Protein AF-0000000079064348 (afdb_homodimer)

Solvent-accessible surface area (backbone atoms only — not comparable to full-atom values): 13871 Å² total; per-residue (Å²): 132,87,75,78,76,76,74,70,75,74,68,70,67,70,56,69,73,64,72,56,72,73,54,87,45,52,26,31,34,35,74,37,93,55,96,39,74,49,45,32,34,28,15,53,66,57,29,55,75,68,71,52,53,76,42,36,56,30,36,35,38,42,41,92,85,20,54,47,37,33,29,35,34,70,31,83,85,44,54,82,65,35,34,22,34,29,69,64,46,28,57,39,16,62,50,53,79,67,36,71,32,40,56,41,77,53,62,74,61,62,59,49,85,58,74,72,75,71,77,75,136,136,85,79,76,76,76,75,71,75,71,71,69,67,71,58,66,75,65,70,54,74,73,54,88,45,52,27,30,35,35,75,36,92,54,95,40,71,48,44,32,34,28,16,54,67,56,29,56,75,68,72,50,50,76,43,37,54,31,37,36,40,42,42,92,87,21,54,46,37,32,30,36,34,71,31,84,86,43,52,83,64,35,33,22,32,29,69,63,46,28,58,42,16,63,50,52,79,66,36,72,33,38,56,39,78,53,64,71,62,62,61,47,84,58,74,73,76,72,75,75,131

pLDDT: mean 79.1, std 25.85, range [23.11, 98.81]

Organism: Rubus argutus (NCBI:txid59490)

Sequence (242 aa):
MSNQDDEGTKKDFSTAILRRKKAPNRLIVDEAAVNDNSIIQLHPETMEKLQLFRGDTVLIKGKKRRDTICIALADDTCEEPKIRMNKVVRNNLRVRLGDVVSIHQCTDVKYGKRVPHSSSRMSNQDDEGTKKDFSTAILRRKKAPNRLIVDEAAVNDNSIIQLHPETMEKLQLFRGDTVLIKGKKRRDTICIALADDTCEEPKIRMNKVVRNNLRVRLGDVVSIHQCTDVKYGKRVPHSSSR

Structure (mmCIF, N/CA/C/O backbone):
data_AF-0000000079064348-model_v1
#
loop_
_entity.id
_entity.type
_entity.pdbx_description
1 polymer 'CDC48 N-terminal subdomain domain-containing protein'
#
loop_
_atom_site.group_PDB
_atom_site.id
_atom_site.type_symbol
_atom_site.label_atom_id
_atom_site.label_alt_id
_atom_site.label_comp_id
_atom_site.label_asym_id
_atom_site.label_entity_id
_atom_site.label_seq_id
_atom_site.pdbx_PDB_ins_code
_atom_site.Cartn_x
_atom_site.Cartn_y
_atom_site.Cartn_z
_atom_site.occupancy
_atom_site.B_iso_or_equiv
_atom_site.auth_seq_id
_atom_site.auth_comp_id
_atom_site.auth_asym_id
_atom_site.auth_atom_id
_atom_site.pdbx_PDB_model_num
ATOM 1 N N . MET A 1 1 ? -42.469 -60.25 -6.094 1 30.27 1 MET A N 1
ATOM 2 C CA . MET A 1 1 ? -41.438 -59.906 -5.121 1 30.27 1 MET A CA 1
ATOM 3 C C . MET A 1 1 ? -40.375 -59.031 -5.75 1 30.27 1 MET A C 1
ATOM 5 O O . MET A 1 1 ? -39.281 -58.906 -5.227 1 30.27 1 MET A O 1
ATOM 9 N N . SER A 1 2 ? -40.5 -58.656 -7.031 1 39.38 2 SER A N 1
ATOM 10 C CA . SER A 1 2 ? -39.406 -58.031 -7.754 1 39.38 2 SER A CA 1
ATOM 11 C C . SER A 1 2 ? -39.219 -56.594 -7.324 1 39.38 2 SER A C 1
ATOM 13 O O . SER A 1 2 ? -40.062 -55.719 -7.625 1 39.38 2 SER A O 1
ATOM 15 N N . ASN A 1 3 ? -38.688 -56.344 -6.023 1 39.41 3 ASN A N 1
ATOM 16 C CA . ASN A 1 3 ? -38.344 -55.062 -5.43 1 39.41 3 ASN A CA 1
ATOM 17 C C . ASN A 1 3 ? -37.312 -54.312 -6.293 1 39.41 3 ASN A C 1
ATOM 19 O O . ASN A 1 3 ? -36.188 -54.781 -6.484 1 39.41 3 ASN A O 1
ATOM 23 N N . GLN A 1 4 ? -37.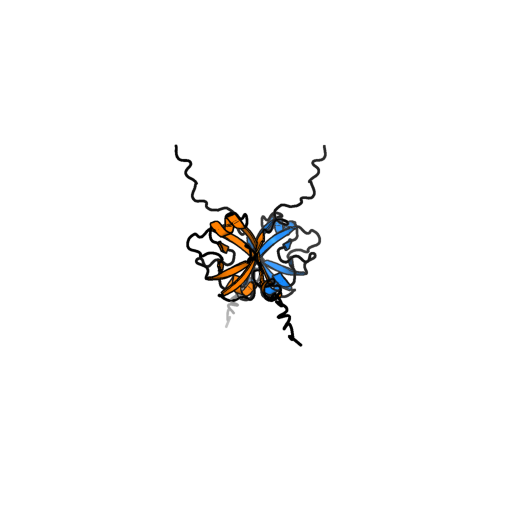781 -53.594 -7.359 1 36.5 4 GLN A N 1
ATOM 24 C CA . GLN A 1 4 ? -37.031 -52.625 -8.18 1 36.5 4 GLN A CA 1
ATOM 25 C C . GLN A 1 4 ? -36.312 -51.625 -7.312 1 36.5 4 GLN A C 1
ATOM 27 O O . GLN A 1 4 ? -36.938 -50.844 -6.582 1 36.5 4 GLN A O 1
ATOM 32 N N . ASP A 1 5 ? -35.188 -52.062 -6.684 1 40.12 5 ASP A N 1
ATOM 33 C CA . ASP A 1 5 ? -34.188 -51.219 -6.012 1 40.12 5 ASP A CA 1
ATOM 34 C C . ASP A 1 5 ? -33.844 -50 -6.859 1 40.12 5 ASP A C 1
ATOM 36 O O . ASP A 1 5 ? -33.344 -50.125 -7.969 1 40.12 5 ASP A O 1
ATOM 40 N N . ASP A 1 6 ? -34.781 -48.969 -6.887 1 40.03 6 ASP A N 1
ATOM 41 C CA . ASP A 1 6 ? -34.531 -47.625 -7.363 1 40.03 6 ASP A CA 1
ATOM 42 C C . ASP A 1 6 ? -33.188 -47.094 -6.797 1 40.03 6 ASP A C 1
ATOM 44 O O . ASP A 1 6 ? -33.094 -46.812 -5.602 1 40.03 6 ASP A O 1
ATOM 48 N N . GLU A 1 7 ? -32.062 -47.781 -7.125 1 40 7 GLU A N 1
ATOM 49 C CA . GLU A 1 7 ? -30.734 -47.219 -6.871 1 40 7 GLU A CA 1
ATOM 50 C C . GLU A 1 7 ? -30.688 -45.75 -7.328 1 40 7 GLU A C 1
ATOM 52 O O . GLU A 1 7 ? -30.688 -45.469 -8.531 1 40 7 GLU A O 1
ATOM 57 N N . GLY A 1 8 ? -31.594 -44.875 -6.758 1 37.72 8 GLY A N 1
ATOM 58 C CA . GLY A 1 8 ? -31.422 -43.438 -6.914 1 37.72 8 GLY A CA 1
ATOM 59 C C . GLY A 1 8 ? -29.969 -43.031 -6.863 1 37.72 8 GLY A C 1
ATOM 60 O O . GLY A 1 8 ? -29.266 -43.312 -5.898 1 37.72 8 GLY A O 1
ATOM 61 N N . THR A 1 9 ? -29.219 -43.094 -8.023 1 38.06 9 THR A N 1
ATOM 62 C CA . THR A 1 9 ? -27.938 -42.438 -8.258 1 38.06 9 THR A CA 1
ATOM 63 C C . THR A 1 9 ? -27.906 -41.062 -7.594 1 38.06 9 THR A C 1
ATOM 65 O O . THR A 1 9 ? -28.578 -40.156 -8.031 1 38.06 9 THR A O 1
ATOM 68 N N . LYS A 1 10 ? -28.062 -41 -6.242 1 38.19 10 LYS A N 1
ATOM 69 C CA . LYS A 1 10 ? -27.578 -39.812 -5.574 1 38.19 10 LYS A CA 1
ATOM 70 C C . LYS A 1 10 ? -26.281 -39.312 -6.227 1 38.19 10 LYS A C 1
ATOM 72 O O . LYS A 1 10 ? -25.234 -39.938 -6.109 1 38.19 10 LYS A O 1
ATOM 77 N N . LYS A 1 11 ? -26.453 -38.844 -7.531 1 40.28 11 LYS A N 1
ATOM 78 C CA . LYS A 1 11 ? -25.406 -38 -8.102 1 40.28 11 LYS A CA 1
ATOM 79 C C . LYS A 1 11 ? -24.781 -37.125 -7.039 1 40.28 11 LYS A C 1
ATOM 81 O O . LYS A 1 11 ? -25.5 -36.5 -6.25 1 40.28 11 LYS A O 1
ATOM 86 N N . ASP A 1 12 ? -23.625 -37.562 -6.488 1 39.38 12 ASP A N 1
ATOM 87 C CA . ASP A 1 12 ? -22.688 -36.812 -5.656 1 39.38 12 ASP A CA 1
ATOM 88 C C . ASP A 1 12 ? -22.625 -35.344 -6.047 1 39.38 12 ASP A C 1
ATOM 90 O O . ASP A 1 12 ? -21.984 -34.969 -7.039 1 39.38 12 ASP A O 1
ATOM 94 N N . PHE A 1 13 ? -23.703 -34.594 -5.988 1 43.47 13 PHE A N 1
ATOM 95 C CA . PHE A 1 13 ? -23.688 -33.125 -6.027 1 43.47 13 PHE A CA 1
ATOM 96 C C . PHE A 1 13 ? -22.5 -32.594 -5.25 1 43.47 13 PHE A C 1
ATOM 98 O O . PHE A 1 13 ? -22.312 -31.375 -5.172 1 43.47 13 PHE A O 1
ATOM 105 N N . SER A 1 14 ? -21.938 -33.469 -4.371 1 42.25 14 SER A N 1
ATOM 106 C CA . SER A 1 14 ? -20.922 -32.875 -3.508 1 42.25 14 SER A CA 1
ATOM 107 C C . SER A 1 14 ? -19.734 -32.344 -4.324 1 42.25 14 SER A C 1
ATOM 109 O O . SER A 1 14 ? -18.938 -31.562 -3.822 1 42.25 14 SER A O 1
ATOM 111 N N . THR A 1 15 ? -19.469 -33 -5.547 1 42.78 15 THR A N 1
ATOM 112 C CA . THR A 1 15 ? -18.203 -32.688 -6.188 1 42.78 15 THR A CA 1
ATOM 113 C C . THR A 1 15 ? -18.234 -31.281 -6.781 1 42.78 15 THR A C 1
ATOM 115 O O . THR A 1 15 ? -17.234 -30.812 -7.332 1 42.78 15 THR A O 1
ATOM 118 N N . ALA A 1 16 ? -19.406 -30.719 -7.086 1 46.84 16 ALA A N 1
ATOM 119 C CA . ALA A 1 16 ? -19.516 -29.438 -7.789 1 46.84 16 ALA A CA 1
ATOM 120 C C . ALA A 1 16 ? -18.812 -28.328 -7.027 1 46.84 16 ALA A C 1
ATOM 122 O O . ALA A 1 16 ? -18.375 -27.344 -7.621 1 46.84 16 ALA A O 1
ATOM 123 N N . ILE A 1 17 ? -18.969 -28.344 -5.742 1 43.56 17 ILE A N 1
ATOM 124 C CA . ILE A 1 17 ? -18.328 -27.281 -4.969 1 43.56 17 ILE A CA 1
ATOM 125 C C . ILE A 1 17 ? -16.828 -27.297 -5.211 1 43.56 17 ILE A C 1
ATOM 127 O O . ILE A 1 17 ? -16.125 -26.328 -4.906 1 43.56 17 ILE A O 1
ATOM 131 N N . LEU A 1 18 ? -16.172 -28.547 -5.316 1 40.78 18 LEU A N 1
ATOM 132 C CA . LEU A 1 18 ? -14.742 -28.828 -5.348 1 40.78 18 LEU A CA 1
ATOM 133 C C . LEU A 1 18 ? -14.062 -28.109 -6.5 1 40.78 18 LEU A C 1
ATOM 135 O O . LEU A 1 18 ? -12.938 -27.625 -6.359 1 40.78 18 LEU A O 1
ATOM 139 N N . ARG A 1 19 ? -14.352 -28.406 -7.785 1 44.66 19 ARG A N 1
ATOM 140 C CA . ARG A 1 19 ? -13.391 -28 -8.805 1 44.66 19 ARG A CA 1
ATOM 141 C C . ARG A 1 19 ? -13.352 -26.484 -8.938 1 44.66 19 ARG A C 1
ATOM 143 O O . ARG A 1 19 ? -13.938 -25.922 -9.867 1 44.66 19 ARG A O 1
ATOM 150 N N . ARG A 1 20 ? -13.828 -25.812 -8.039 1 46.31 20 ARG A N 1
ATOM 151 C CA . ARG A 1 20 ? -13.836 -24.375 -8.258 1 46.31 20 ARG A CA 1
ATOM 152 C C . ARG A 1 20 ? -12.508 -23.891 -8.836 1 46.31 20 ARG A C 1
ATOM 154 O O . ARG A 1 20 ? -11.445 -24.156 -8.258 1 46.31 20 ARG A O 1
ATOM 161 N N . LYS A 1 21 ? -12.43 -23.812 -10.078 1 51.84 21 LYS A N 1
ATOM 162 C CA . LYS A 1 21 ? -11.312 -23.234 -10.812 1 51.84 21 LYS A CA 1
ATOM 163 C C . LYS A 1 21 ? -10.633 -22.141 -10 1 51.84 21 LYS A C 1
ATOM 165 O O . LYS A 1 21 ? -11.297 -21.234 -9.477 1 51.84 21 LYS A O 1
ATOM 170 N N . LYS A 1 22 ? -9.555 -22.516 -9.352 1 64.5 22 LYS A N 1
ATOM 171 C CA . LYS A 1 22 ? -8.75 -21.578 -8.578 1 64.5 22 LYS A CA 1
ATOM 172 C C . LYS A 1 22 ? -8.695 -20.203 -9.258 1 64.5 22 LYS A C 1
ATOM 174 O O . LYS A 1 22 ? -8.312 -20.109 -10.422 1 64.5 22 LYS A O 1
ATOM 179 N N . ALA A 1 23 ? -9.508 -19.312 -8.773 1 84.12 23 ALA A N 1
ATOM 180 C CA . ALA A 1 23 ? -9.445 -17.953 -9.297 1 84.12 23 ALA A CA 1
ATOM 181 C C . ALA A 1 23 ? -8.008 -17.516 -9.547 1 84.12 23 ALA A C 1
ATOM 183 O O . ALA A 1 23 ? -7.133 -17.734 -8.711 1 84.12 23 ALA A O 1
ATOM 184 N N . PRO A 1 24 ? -7.75 -17.219 -10.82 1 91 24 PRO A N 1
ATOM 185 C CA . PRO A 1 24 ? -6.375 -16.875 -11.18 1 91 24 PRO A CA 1
ATOM 186 C C . PRO A 1 24 ? -5.754 -15.852 -10.227 1 91 24 PRO A C 1
ATOM 188 O O . PRO A 1 24 ? -4.527 -15.734 -10.156 1 91 24 PRO A O 1
ATOM 191 N N . ASN A 1 25 ? -6.574 -15.156 -9.516 1 96.5 25 ASN A N 1
ATOM 192 C CA . ASN A 1 25 ? -6.035 -14.094 -8.672 1 96.5 25 ASN A CA 1
ATOM 193 C C . ASN A 1 25 ? -5.766 -14.586 -7.254 1 96.5 25 ASN A C 1
ATOM 195 O O . ASN A 1 25 ? -5.449 -13.789 -6.367 1 96.5 25 ASN A O 1
ATOM 199 N N . ARG A 1 26 ? -5.965 -15.859 -7.02 1 98.12 26 ARG A N 1
ATOM 200 C CA . ARG A 1 26 ? -5.602 -16.453 -5.738 1 98.12 26 ARG A CA 1
ATOM 201 C C . ARG A 1 26 ? -4.211 -17.078 -5.793 1 98.12 26 ARG A C 1
ATOM 203 O O . ARG A 1 26 ? -3.98 -18.016 -6.547 1 98.12 26 ARG A O 1
ATOM 210 N N . LEU A 1 27 ? -3.311 -16.609 -5.004 1 98.44 27 LEU A N 1
ATOM 211 C CA . LEU A 1 27 ? -1.904 -16.984 -5.094 1 98.44 27 LEU A CA 1
ATOM 212 C C . LEU A 1 27 ? -1.372 -17.422 -3.73 1 98.44 27 LEU A C 1
ATOM 214 O O . LEU A 1 27 ? -1.81 -16.906 -2.699 1 98.44 27 LEU A O 1
ATOM 218 N N . ILE A 1 28 ? -0.397 -18.188 -3.734 1 98.69 28 ILE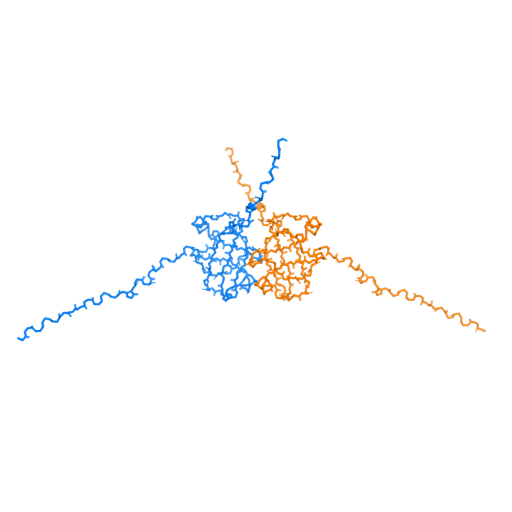 A N 1
ATOM 219 C CA . ILE A 1 28 ? 0.193 -18.719 -2.512 1 98.69 28 ILE A CA 1
ATOM 220 C C . ILE A 1 28 ? 1.377 -17.844 -2.09 1 98.69 28 ILE A C 1
ATOM 222 O O . ILE A 1 28 ? 2.283 -17.594 -2.885 1 98.69 28 ILE A O 1
ATOM 226 N N . VAL A 1 29 ? 1.432 -17.547 -0.88 1 98.81 29 VAL A N 1
ATOM 227 C CA . VAL A 1 29 ? 2.443 -16.625 -0.355 1 98.81 29 VAL A CA 1
ATOM 228 C C . VAL A 1 29 ? 3.787 -17.344 -0.259 1 98.81 29 VAL A C 1
ATOM 230 O O . VAL A 1 29 ? 3.871 -18.453 0.288 1 98.81 29 VAL A O 1
ATOM 233 N N . ASP A 1 30 ? 4.719 -16.672 -0.828 1 98.69 30 ASP A N 1
ATOM 234 C CA . ASP A 1 30 ? 6.098 -17.141 -0.756 1 98.69 30 ASP A CA 1
ATOM 235 C C . ASP A 1 30 ? 7.035 -16.016 -0.309 1 98.69 30 ASP A C 1
ATOM 237 O O . ASP A 1 30 ? 6.648 -14.844 -0.292 1 98.69 30 ASP A O 1
ATOM 241 N N . GLU A 1 31 ? 8.227 -16.359 -0.074 1 98.06 31 GLU A N 1
ATOM 242 C CA . GLU A 1 31 ? 9.188 -15.398 0.461 1 98.06 31 GLU A CA 1
ATOM 243 C C . GLU A 1 31 ? 9.719 -14.477 -0.635 1 98.06 31 GLU A C 1
ATOM 245 O O . GLU A 1 31 ? 10.016 -14.93 -1.742 1 98.06 31 GLU A O 1
ATOM 250 N N . ALA A 1 32 ? 9.836 -13.258 -0.324 1 96.69 32 ALA A N 1
ATOM 251 C CA . ALA A 1 32 ? 10.32 -12.25 -1.271 1 96.69 32 ALA A CA 1
ATOM 252 C C . ALA A 1 32 ? 11.789 -12.477 -1.604 1 96.69 32 ALA A C 1
ATOM 254 O O . ALA A 1 32 ? 12.578 -12.859 -0.738 1 96.69 32 ALA A O 1
ATOM 255 N N . ALA A 1 33 ? 12.125 -12.195 -2.822 1 92.5 33 ALA A N 1
ATOM 256 C CA . ALA A 1 33 ? 13.523 -12.195 -3.23 1 92.5 33 ALA A CA 1
ATOM 257 C C . ALA A 1 33 ? 14.203 -10.883 -2.857 1 92.5 33 ALA A C 1
ATOM 259 O O . ALA A 1 33 ? 15.422 -10.828 -2.686 1 92.5 33 ALA A O 1
ATOM 260 N N . VAL A 1 34 ? 13.43 -9.836 -2.842 1 89.69 34 VAL A N 1
ATOM 261 C CA . VAL A 1 34 ? 13.898 -8.508 -2.461 1 89.69 34 VAL A CA 1
ATOM 262 C C . VAL A 1 34 ? 13.203 -8.062 -1.177 1 89.69 34 VAL A C 1
ATOM 264 O O . VAL A 1 34 ? 12 -8.297 -1 1 89.69 34 VAL A O 1
ATOM 267 N N . ASN A 1 35 ? 14.031 -7.402 -0.356 1 93.12 35 ASN A N 1
ATOM 268 C CA . ASN A 1 35 ? 13.453 -6.934 0.897 1 93.12 35 ASN A CA 1
ATOM 269 C C . ASN A 1 35 ? 12.961 -5.496 0.786 1 93.12 35 ASN A C 1
ATOM 271 O O . ASN A 1 35 ? 13.656 -4.562 1.201 1 93.12 35 ASN A O 1
ATOM 275 N N . ASP A 1 36 ? 11.844 -5.367 0.204 1 92.94 36 ASP A N 1
ATOM 276 C CA . ASP A 1 36 ? 11.141 -4.102 0.008 1 92.94 36 ASP A CA 1
ATOM 277 C C . ASP A 1 36 ? 9.672 -4.223 0.413 1 92.94 36 ASP A C 1
ATOM 279 O O . ASP A 1 36 ? 8.953 -5.082 -0.099 1 92.94 36 ASP A O 1
ATOM 283 N N . ASN A 1 37 ? 9.227 -3.348 1.274 1 94.5 37 ASN A N 1
ATOM 284 C CA . ASN A 1 37 ? 7.902 -3.443 1.88 1 94.5 37 ASN A CA 1
ATOM 285 C C . ASN A 1 37 ? 6.809 -3.004 0.91 1 94.5 37 ASN A C 1
ATOM 287 O O . ASN A 1 37 ? 5.621 -3.139 1.206 1 94.5 37 ASN A O 1
ATOM 291 N N . SER A 1 38 ? 7.242 -2.484 -0.279 1 93.56 38 SER A N 1
ATOM 292 C CA . SER A 1 38 ? 6.254 -1.938 -1.203 1 93.56 38 SER A CA 1
ATOM 293 C C . SER A 1 38 ? 6.059 -2.852 -2.408 1 93.56 38 SER A C 1
ATOM 295 O O . SER A 1 38 ? 5.141 -2.646 -3.207 1 93.56 38 SER A O 1
ATOM 297 N N . ILE A 1 39 ? 6.926 -3.912 -2.414 1 94.69 39 ILE A N 1
ATOM 298 C CA . ILE A 1 39 ? 7.012 -4.656 -3.666 1 94.69 39 ILE A CA 1
ATOM 299 C C . ILE A 1 39 ? 6.551 -6.098 -3.439 1 94.69 39 ILE A C 1
ATOM 301 O O . ILE A 1 39 ? 6.898 -6.715 -2.432 1 94.69 39 ILE A O 1
ATOM 305 N N . ILE A 1 40 ? 5.836 -6.543 -4.473 1 97.06 40 ILE A N 1
ATOM 306 C CA . ILE A 1 40 ? 5.57 -7.973 -4.602 1 97.06 40 ILE A CA 1
ATOM 307 C C . ILE A 1 40 ? 6.055 -8.469 -5.965 1 97.06 40 ILE A C 1
ATOM 309 O O . ILE A 1 40 ? 6.137 -7.691 -6.918 1 97.06 40 ILE A O 1
ATOM 313 N N . GLN A 1 41 ? 6.324 -9.688 -5.996 1 98.12 41 GLN A N 1
ATOM 314 C CA . GLN A 1 41 ? 6.793 -10.266 -7.25 1 98.12 41 GLN A CA 1
ATOM 315 C C . GLN A 1 41 ? 5.891 -11.414 -7.695 1 98.12 41 GLN A C 1
ATOM 317 O O . GLN A 1 41 ? 5.449 -12.219 -6.875 1 98.12 41 GLN A O 1
ATOM 322 N N . LEU A 1 42 ? 5.645 -11.445 -8.984 1 97.75 42 LEU A N 1
ATOM 323 C CA . LEU A 1 42 ? 4.812 -12.461 -9.625 1 97.75 42 LEU A CA 1
ATOM 324 C C . LEU A 1 42 ? 5.508 -13.031 -10.852 1 97.75 42 LEU A C 1
ATOM 326 O O . LEU A 1 42 ? 6.332 -12.359 -11.477 1 97.75 42 LEU A O 1
ATOM 330 N N . HIS A 1 43 ? 5.156 -14.234 -11.094 1 98 43 HIS A N 1
ATOM 331 C CA . HIS A 1 43 ? 5.57 -14.789 -12.383 1 98 43 HIS A CA 1
ATOM 332 C C . HIS A 1 43 ? 4.988 -13.992 -13.539 1 98 43 HIS A C 1
ATOM 334 O O . HIS A 1 43 ? 3.826 -13.586 -13.5 1 98 43 HIS A O 1
ATOM 340 N N . PRO A 1 44 ? 5.777 -13.828 -14.617 1 97.25 44 PRO A N 1
ATOM 341 C CA . PRO A 1 44 ? 5.297 -13.062 -15.773 1 97.25 44 PRO A CA 1
ATOM 342 C C . PRO A 1 44 ? 3.992 -13.609 -16.344 1 97.25 44 PRO A C 1
ATOM 344 O O . PRO A 1 44 ? 3.109 -12.836 -16.734 1 97.25 44 PRO A O 1
ATOM 347 N N . GLU A 1 45 ? 3.842 -14.844 -16.328 1 97.06 45 GLU A N 1
ATOM 348 C CA . GLU A 1 45 ? 2.621 -15.445 -16.859 1 97.06 45 GLU A CA 1
ATOM 349 C C . GLU A 1 45 ? 1.416 -15.109 -15.992 1 97.06 45 GLU A C 1
ATOM 351 O O . GLU A 1 45 ? 0.315 -14.891 -16.5 1 97.06 45 GLU A O 1
ATOM 356 N N . THR A 1 46 ? 1.674 -15.164 -14.711 1 96.81 46 THR A N 1
ATOM 357 C CA . THR A 1 46 ? 0.609 -14.781 -13.789 1 96.81 46 THR A CA 1
ATOM 358 C C . THR A 1 46 ? 0.197 -13.328 -14.008 1 96.81 46 THR A C 1
ATOM 360 O O . THR A 1 46 ? -0.994 -13.016 -14.039 1 96.81 46 THR A O 1
ATOM 363 N N . MET A 1 47 ? 1.133 -12.469 -14.195 1 96.19 47 MET A N 1
ATOM 364 C CA . MET A 1 47 ? 0.853 -11.055 -14.453 1 96.19 47 MET A CA 1
ATOM 365 C C . MET A 1 47 ? 0.036 -10.891 -15.727 1 96.19 47 MET A C 1
ATOM 367 O O . MET A 1 47 ? -0.894 -10.086 -15.773 1 96.19 47 MET A O 1
ATOM 371 N N . GLU A 1 48 ? 0.35 -11.633 -16.719 1 95.88 48 GLU A N 1
ATOM 372 C CA . GLU A 1 48 ? -0.385 -11.586 -17.969 1 95.88 48 GLU A CA 1
ATOM 373 C C . GLU A 1 48 ? -1.829 -12.039 -17.781 1 95.88 48 GLU A C 1
ATOM 375 O O . GLU A 1 48 ? -2.76 -11.375 -18.234 1 95.88 48 GLU A O 1
ATOM 380 N N . LYS A 1 49 ? -1.977 -13.07 -17.062 1 95.75 49 LYS A N 1
ATOM 381 C CA . LYS A 1 49 ? -3.311 -13.609 -16.812 1 95.75 49 LYS A CA 1
ATOM 382 C C . LYS A 1 49 ? -4.18 -12.609 -16.062 1 95.75 49 LYS A C 1
ATOM 384 O O . LYS A 1 49 ? -5.387 -12.523 -16.297 1 95.75 49 LYS A O 1
ATOM 389 N N . LEU A 1 50 ? -3.537 -11.92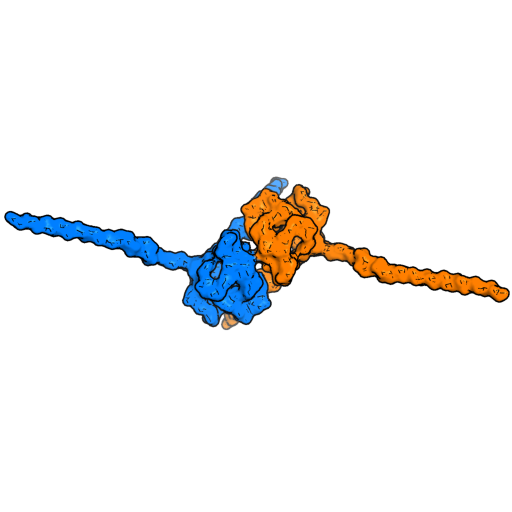2 -15.273 1 95.56 50 LEU A N 1
ATOM 390 C CA . LEU A 1 50 ? -4.266 -10.961 -14.445 1 95.56 50 LEU A CA 1
ATOM 391 C C . LEU A 1 50 ? -4.285 -9.586 -15.094 1 95.56 50 LEU A C 1
ATOM 393 O O . LEU A 1 50 ? -4.832 -8.633 -14.523 1 95.56 50 LEU A O 1
ATOM 397 N N . GLN A 1 51 ? -3.617 -9.469 -16.156 1 94.38 51 GLN A N 1
ATOM 398 C CA . GLN A 1 51 ? -3.541 -8.219 -16.906 1 94.38 51 GLN A CA 1
ATOM 399 C C . GLN A 1 51 ? -2.855 -7.125 -16.094 1 94.38 51 GLN A C 1
ATOM 401 O O . GLN A 1 51 ? -3.354 -6 -16.016 1 94.38 51 GLN A O 1
ATOM 406 N N . LEU A 1 52 ? -1.764 -7.602 -15.531 1 93.44 52 LEU A N 1
ATOM 407 C CA . LEU A 1 52 ? -0.933 -6.676 -14.766 1 93.44 52 LEU A CA 1
ATOM 408 C C . LEU A 1 52 ? 0.357 -6.359 -15.516 1 93.44 52 LEU A C 1
ATOM 410 O O . LEU A 1 52 ? 0.918 -7.23 -16.188 1 93.44 52 LEU A O 1
ATOM 414 N N . PHE A 1 53 ? 0.782 -5.152 -15.211 1 89.62 53 PHE A N 1
ATOM 415 C CA . PHE A 1 53 ? 2.055 -4.723 -15.781 1 89.62 53 PHE A CA 1
ATOM 416 C C . PHE A 1 53 ? 3.045 -4.367 -14.672 1 89.62 53 PHE A C 1
ATOM 418 O O . PHE A 1 53 ? 2.648 -4.109 -13.539 1 89.62 53 PHE A O 1
ATOM 425 N N . ARG A 1 54 ? 4.246 -4.434 -15.07 1 91.56 54 ARG A N 1
ATOM 426 C CA . ARG A 1 54 ? 5.277 -4.023 -14.125 1 91.56 54 ARG A CA 1
ATOM 427 C C . ARG A 1 54 ? 5.02 -2.611 -13.609 1 91.56 54 ARG A C 1
ATOM 429 O O . ARG A 1 54 ? 4.797 -1.69 -14.398 1 91.56 54 ARG A O 1
ATOM 436 N N . GLY A 1 55 ? 5.012 -2.527 -12.281 1 90.56 55 GLY A N 1
ATOM 437 C CA . GLY A 1 55 ? 4.84 -1.202 -11.703 1 90.56 55 GLY A CA 1
ATOM 438 C C . GLY A 1 55 ? 3.402 -0.895 -11.336 1 90.56 55 GLY A C 1
ATOM 439 O O . GLY A 1 55 ? 3.123 0.133 -10.711 1 90.56 55 GLY A O 1
ATOM 440 N N . ASP A 1 56 ? 2.49 -1.703 -11.672 1 89.25 56 ASP A N 1
ATOM 441 C CA . ASP A 1 56 ? 1.084 -1.475 -11.352 1 89.25 56 ASP A CA 1
ATOM 442 C C . ASP A 1 56 ? 0.848 -1.544 -9.844 1 89.25 56 ASP A C 1
ATOM 444 O O . ASP A 1 56 ? 1.484 -2.336 -9.148 1 89.25 56 ASP A O 1
ATOM 448 N N . THR A 1 57 ? -0.034 -0.765 -9.43 1 91.5 57 THR A N 1
ATOM 449 C CA . THR A 1 57 ? -0.506 -0.845 -8.055 1 91.5 57 THR A CA 1
ATOM 450 C C . THR A 1 57 ? -1.557 -1.941 -7.902 1 91.5 57 THR A C 1
ATOM 452 O O . THR A 1 57 ? -2.502 -2.014 -8.688 1 91.5 57 THR A O 1
ATOM 455 N N . VAL A 1 58 ? -1.382 -2.691 -6.922 1 94.75 58 VAL A N 1
ATOM 456 C CA . VAL A 1 58 ? -2.256 -3.846 -6.742 1 94.75 58 VAL A CA 1
ATOM 457 C C . VAL A 1 58 ? -2.779 -3.881 -5.309 1 94.75 58 VAL A C 1
ATOM 459 O O . VAL A 1 58 ? -2.035 -3.609 -4.363 1 94.75 58 VAL A O 1
ATOM 462 N N . LEU A 1 59 ? -4.055 -4.113 -5.207 1 95.69 59 LEU A N 1
ATOM 463 C CA . LEU A 1 59 ? -4.664 -4.371 -3.906 1 95.69 59 LEU A CA 1
ATOM 464 C C . LEU A 1 59 ? -4.57 -5.852 -3.545 1 95.69 59 LEU A C 1
ATOM 466 O O . LEU A 1 59 ? -5 -6.711 -4.316 1 95.69 59 LEU A O 1
ATOM 470 N N . ILE A 1 60 ? -3.967 -6.137 -2.377 1 98 60 ILE A N 1
ATOM 471 C CA . ILE A 1 60 ? -3.818 -7.516 -1.922 1 98 60 ILE A CA 1
ATOM 472 C C . ILE A 1 60 ? -4.703 -7.75 -0.699 1 98 60 ILE A C 1
ATOM 474 O O . ILE A 1 60 ? -4.672 -6.973 0.257 1 98 60 ILE A O 1
ATOM 478 N N . LYS A 1 61 ? -5.508 -8.797 -0.753 1 98.06 61 LYS A N 1
ATOM 479 C CA . LYS A 1 61 ? -6.371 -9.164 0.364 1 98.06 61 LYS A CA 1
ATOM 480 C C . LYS A 1 61 ? -5.852 -10.406 1.078 1 98.06 61 LYS A C 1
ATOM 482 O O . LYS A 1 61 ? -5.621 -11.438 0.448 1 98.06 61 LYS A O 1
ATOM 487 N N . GLY A 1 62 ? -5.672 -10.281 2.363 1 98.44 62 GLY A N 1
ATOM 488 C CA . GLY A 1 62 ? -5.184 -11.367 3.191 1 98.44 62 GLY A CA 1
ATOM 489 C C . GLY A 1 62 ? -6.242 -11.93 4.125 1 98.44 62 GLY A C 1
ATOM 490 O O . GLY A 1 62 ? -7.375 -12.172 3.709 1 98.44 62 GLY A O 1
ATOM 491 N N . LYS A 1 63 ? -5.875 -12.203 5.344 1 98.25 63 LYS A N 1
ATOM 492 C CA . LYS A 1 63 ? -6.758 -12.781 6.355 1 98.25 63 LYS A CA 1
ATOM 493 C C . LYS A 1 63 ? -7.285 -11.703 7.301 1 98.25 63 LYS A C 1
ATOM 495 O O . LYS A 1 63 ? -6.73 -10.602 7.371 1 98.25 63 LYS A O 1
ATOM 500 N N . LYS A 1 64 ? -8.383 -11.945 7.906 1 96.75 64 LYS A N 1
ATOM 501 C CA . LYS A 1 64 ? -8.977 -11.094 8.93 1 96.75 64 LYS A CA 1
ATOM 502 C C . LYS A 1 64 ? -9.336 -9.727 8.367 1 96.75 64 LYS A C 1
ATOM 504 O O . LYS A 1 64 ? -9.156 -8.703 9.039 1 96.75 64 LYS A O 1
ATOM 509 N N . ARG A 1 65 ? -9.695 -9.695 7.082 1 95.62 65 ARG A N 1
ATOM 510 C CA . ARG A 1 65 ? -10.164 -8.508 6.379 1 95.62 65 ARG A CA 1
ATOM 511 C C . ARG A 1 65 ? -9.047 -7.48 6.234 1 95.62 65 ARG A C 1
ATOM 513 O O . ARG A 1 65 ? -9.297 -6.273 6.277 1 95.62 65 ARG A O 1
ATOM 520 N N . ARG A 1 66 ? -7.805 -8.047 6.23 1 97.06 66 ARG A N 1
ATOM 521 C CA . ARG A 1 66 ? -6.664 -7.164 6.016 1 97.06 66 ARG A CA 1
ATOM 522 C C . ARG A 1 66 ? -6.336 -7.043 4.535 1 97.06 66 ARG A C 1
ATOM 524 O O . ARG A 1 66 ? -6.375 -8.031 3.799 1 97.06 66 ARG A O 1
ATOM 531 N N . ASP A 1 67 ? -6.07 -5.871 4.156 1 97.25 67 ASP A N 1
ATOM 532 C CA . ASP A 1 67 ? -5.594 -5.652 2.793 1 97.25 67 ASP A CA 1
ATOM 533 C C . ASP A 1 67 ? -4.555 -4.535 2.748 1 97.25 67 ASP A C 1
ATOM 535 O O . ASP A 1 67 ? -4.375 -3.809 3.727 1 97.25 67 ASP A O 1
ATOM 539 N N . THR A 1 68 ? -3.76 -4.5 1.752 1 97.25 68 THR A N 1
ATOM 540 C CA . THR A 1 68 ? -2.746 -3.475 1.534 1 97.25 68 THR A CA 1
ATOM 541 C C . THR A 1 68 ? -2.438 -3.328 0.047 1 97.25 68 THR A C 1
ATOM 543 O O . THR A 1 68 ? -2.76 -4.211 -0.75 1 97.25 68 THR A O 1
ATOM 546 N N . ILE A 1 69 ? -1.867 -2.225 -0.265 1 95.12 69 ILE A N 1
ATOM 547 C CA . ILE A 1 69 ? -1.471 -1.939 -1.64 1 95.12 69 ILE A CA 1
ATOM 548 C C . ILE A 1 69 ? 0.028 -2.184 -1.805 1 95.12 69 ILE A C 1
ATOM 550 O O . ILE A 1 69 ? 0.821 -1.831 -0.929 1 95.12 69 ILE A O 1
ATOM 554 N N . CYS A 1 70 ? 0.389 -2.773 -2.914 1 95.5 70 CYS A N 1
ATOM 555 C CA . CYS A 1 70 ? 1.783 -2.943 -3.307 1 95.5 70 CYS A CA 1
ATOM 556 C C . CYS A 1 70 ? 1.971 -2.66 -4.793 1 95.5 70 CYS A C 1
ATOM 558 O O . CYS A 1 70 ? 0.994 -2.488 -5.523 1 95.5 70 CYS A O 1
ATOM 560 N N . ILE A 1 71 ? 3.201 -2.656 -5.113 1 93.44 71 ILE A N 1
ATOM 561 C CA . ILE A 1 71 ? 3.596 -2.541 -6.512 1 93.44 71 ILE A CA 1
ATOM 562 C C . ILE A 1 71 ? 4.016 -3.908 -7.047 1 93.44 71 ILE A C 1
ATOM 564 O O . ILE A 1 71 ? 4.832 -4.598 -6.43 1 93.44 71 ILE A O 1
ATOM 568 N N . ALA A 1 72 ? 3.529 -4.203 -8.227 1 95.19 72 ALA A N 1
ATOM 569 C CA . ALA A 1 72 ? 3.809 -5.52 -8.789 1 95.19 72 ALA A CA 1
ATOM 570 C C . ALA A 1 72 ? 5.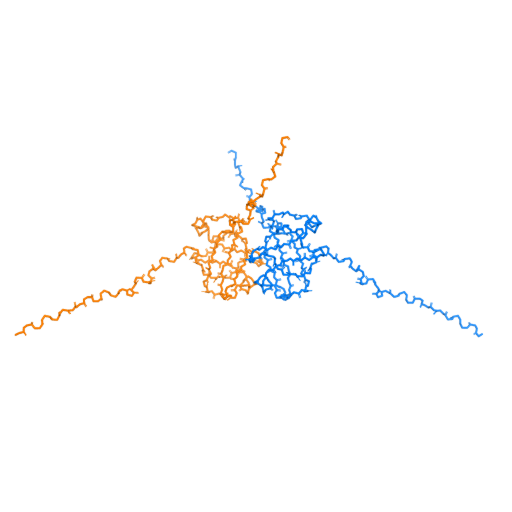027 -5.477 -9.711 1 95.19 72 ALA A C 1
ATOM 572 O O . ALA A 1 72 ? 5.125 -4.605 -10.578 1 95.19 72 ALA A O 1
ATOM 573 N N . LEU A 1 73 ? 5.898 -6.418 -9.453 1 94.94 73 LEU A N 1
ATOM 574 C CA . LEU A 1 73 ? 7.035 -6.629 -10.336 1 94.94 73 LEU A CA 1
ATOM 575 C C . LEU A 1 73 ? 7.074 -8.07 -10.836 1 94.94 73 LEU A C 1
ATOM 577 O O . LEU A 1 73 ? 6.641 -8.984 -10.133 1 94.94 73 LEU A O 1
ATOM 581 N N . ALA A 1 74 ? 7.594 -8.141 -12.055 1 96.62 74 ALA A N 1
ATOM 582 C CA . ALA A 1 74 ? 7.754 -9.477 -12.625 1 96.62 74 ALA A CA 1
ATOM 583 C C . ALA A 1 74 ? 9.039 -10.133 -12.141 1 96.62 74 ALA A C 1
ATOM 585 O O . ALA A 1 74 ? 10.078 -9.477 -12.031 1 96.62 74 ALA A O 1
ATOM 586 N N . ASP A 1 75 ? 8.984 -11.406 -11.891 1 96.75 75 ASP A N 1
ATOM 587 C CA . ASP A 1 75 ? 10.109 -12.242 -11.5 1 96.75 75 ASP A CA 1
ATOM 588 C C . ASP A 1 75 ? 9.977 -13.648 -12.078 1 96.75 75 ASP A C 1
ATOM 590 O O . ASP A 1 75 ? 9.164 -14.445 -11.602 1 96.75 75 ASP A O 1
ATOM 594 N N . ASP A 1 76 ? 10.805 -13.984 -13.031 1 96.06 76 ASP A N 1
ATOM 595 C CA . ASP A 1 76 ? 10.672 -15.25 -13.742 1 96.06 76 ASP A CA 1
ATOM 596 C C . ASP A 1 76 ? 11.172 -16.406 -12.891 1 96.06 76 ASP A C 1
ATOM 598 O O . ASP A 1 76 ? 10.977 -17.578 -13.25 1 96.06 76 ASP A O 1
ATOM 602 N N . THR A 1 77 ? 11.773 -16.141 -11.727 1 97.19 77 THR A N 1
ATOM 603 C CA . THR A 1 77 ? 12.188 -17.203 -10.805 1 97.19 77 THR A CA 1
ATOM 604 C C . THR A 1 77 ? 11.062 -17.547 -9.836 1 97.19 77 THR A C 1
ATOM 606 O O . THR A 1 77 ? 11.148 -18.531 -9.102 1 97.19 77 THR A O 1
ATOM 609 N N . CYS A 1 78 ? 10.117 -16.781 -9.836 1 97.44 78 CYS A N 1
ATOM 610 C CA . CYS A 1 78 ? 8.945 -17.031 -9.008 1 97.44 78 CYS A CA 1
ATOM 611 C C . CYS A 1 78 ? 8.07 -18.125 -9.617 1 97.44 78 CYS A C 1
ATOM 613 O O . CYS A 1 78 ? 7.727 -18.062 -10.797 1 97.44 78 CYS A O 1
ATOM 615 N N . GLU A 1 79 ? 7.633 -18.984 -8.828 1 96.69 79 GLU A N 1
ATOM 616 C CA . GLU A 1 79 ? 6.797 -20.078 -9.312 1 96.69 79 GLU A CA 1
ATOM 617 C C . GLU A 1 79 ? 5.332 -19.656 -9.406 1 96.69 79 GLU A C 1
ATOM 619 O O . GLU A 1 79 ? 4.863 -18.844 -8.602 1 96.69 79 GLU A O 1
ATOM 624 N N . GLU A 1 80 ? 4.637 -20.172 -10.375 1 93.38 80 GLU A N 1
ATOM 625 C CA . GLU A 1 80 ? 3.182 -20.047 -10.422 1 93.38 80 GLU A CA 1
ATOM 626 C C . GLU A 1 80 ? 2.504 -21.109 -9.57 1 93.38 80 GLU A C 1
ATOM 628 O O . GLU A 1 80 ? 2.98 -22.25 -9.492 1 93.38 80 GLU A O 1
ATOM 633 N N . PRO A 1 81 ? 1.39 -20.797 -9.023 1 94.81 81 PRO A N 1
ATOM 634 C CA . PRO A 1 81 ? 0.697 -19.531 -8.812 1 94.81 81 PRO A CA 1
ATOM 635 C C . PRO A 1 81 ? 1.083 -18.859 -7.496 1 94.81 81 PRO A C 1
ATOM 637 O O . PRO A 1 81 ? 0.259 -18.75 -6.586 1 94.81 81 PRO A O 1
ATOM 640 N N . LYS A 1 82 ? 2.33 -18.422 -7.375 1 98.12 82 LYS A N 1
ATOM 641 C CA . LYS A 1 82 ? 2.828 -17.875 -6.113 1 98.12 82 LYS A CA 1
ATOM 642 C C . LYS A 1 82 ? 2.977 -16.344 -6.195 1 98.12 82 LYS A C 1
ATOM 644 O O . LYS A 1 82 ? 2.994 -15.781 -7.289 1 98.12 82 LYS A O 1
ATOM 649 N N . ILE A 1 83 ? 3.031 -15.805 -5.09 1 98.62 83 ILE A N 1
ATOM 650 C CA . ILE A 1 83 ? 3.32 -14.391 -4.91 1 98.62 83 ILE A CA 1
ATOM 651 C C . ILE A 1 83 ? 4.406 -14.211 -3.85 1 98.62 83 ILE A C 1
ATOM 653 O O . ILE A 1 83 ? 4.285 -14.734 -2.738 1 98.62 83 ILE A O 1
ATOM 657 N N . ARG A 1 84 ? 5.434 -13.453 -4.207 1 98.81 84 ARG A N 1
ATOM 658 C CA . ARG A 1 84 ? 6.523 -13.242 -3.26 1 98.81 84 ARG A CA 1
ATOM 659 C C . ARG A 1 84 ? 6.379 -11.891 -2.555 1 98.81 84 ARG A C 1
ATOM 661 O O . ARG A 1 84 ? 6.191 -10.867 -3.205 1 98.81 84 ARG A O 1
ATOM 668 N N . MET A 1 85 ? 6.445 -11.922 -1.32 1 98.06 85 MET A N 1
ATOM 669 C CA . MET A 1 85 ? 6.367 -10.734 -0.48 1 98.06 85 MET A CA 1
ATOM 670 C C . MET A 1 85 ? 7.203 -10.898 0.783 1 98.06 85 MET A C 1
ATOM 672 O O . MET A 1 85 ? 7.457 -12.023 1.22 1 98.06 85 MET A O 1
ATOM 676 N N . ASN A 1 86 ? 7.605 -9.734 1.37 1 98.06 86 ASN A N 1
ATOM 677 C CA . ASN A 1 86 ? 8.453 -9.82 2.555 1 98.06 86 ASN A CA 1
ATOM 678 C C . ASN A 1 86 ? 7.617 -9.906 3.832 1 98.06 86 ASN A C 1
ATOM 680 O O . ASN A 1 86 ? 6.387 -9.922 3.777 1 98.06 86 ASN A O 1
ATOM 684 N N . LYS A 1 87 ? 8.242 -9.961 4.934 1 97.69 87 LYS A N 1
ATOM 685 C CA . LYS A 1 87 ? 7.625 -10.195 6.234 1 97.69 87 LYS A CA 1
ATOM 686 C C . LYS A 1 87 ? 6.676 -9.055 6.605 1 97.69 87 LYS A C 1
ATOM 688 O O . LYS A 1 87 ? 5.602 -9.297 7.156 1 97.69 87 LYS A O 1
ATOM 693 N N . VAL A 1 88 ? 7.043 -7.844 6.363 1 97.94 88 VAL A N 1
ATOM 694 C CA . VAL A 1 88 ? 6.23 -6.695 6.746 1 97.94 88 VAL A CA 1
ATOM 695 C C . VAL A 1 88 ? 4.891 -6.746 6.016 1 97.94 88 VAL A C 1
ATOM 697 O O . VAL A 1 88 ? 3.834 -6.566 6.629 1 97.94 88 VAL A O 1
ATOM 700 N N . VAL A 1 89 ? 4.957 -7.035 4.688 1 98.19 89 VAL A N 1
ATOM 701 C CA . VAL A 1 89 ? 3.725 -7.148 3.912 1 98.19 89 VAL A CA 1
ATOM 702 C C . VAL A 1 89 ? 2.885 -8.312 4.441 1 98.19 89 VAL A C 1
ATOM 704 O O . VAL A 1 89 ? 1.664 -8.188 4.574 1 98.19 89 VAL A O 1
ATOM 707 N N . ARG A 1 90 ? 3.523 -9.375 4.773 1 98.69 90 ARG A N 1
ATOM 708 C CA . ARG A 1 90 ? 2.801 -10.508 5.336 1 98.69 90 ARG A CA 1
ATOM 709 C C . ARG A 1 90 ? 2.115 -10.125 6.645 1 98.69 90 ARG A C 1
ATOM 711 O O . ARG A 1 90 ? 0.978 -10.531 6.895 1 98.69 90 ARG A O 1
ATOM 718 N N . ASN A 1 91 ? 2.814 -9.367 7.43 1 98 91 ASN A N 1
ATOM 719 C CA . ASN A 1 91 ? 2.24 -8.922 8.695 1 98 91 ASN A CA 1
ATOM 720 C C . ASN A 1 91 ? 1.033 -8.008 8.477 1 98 91 ASN A C 1
ATOM 722 O O . ASN A 1 91 ? 0.015 -8.148 9.156 1 98 91 ASN A O 1
ATOM 726 N N . ASN A 1 92 ? 1.156 -7.172 7.484 1 97.94 92 ASN A N 1
ATOM 727 C CA . ASN A 1 92 ? 0.03 -6.301 7.152 1 97.94 92 ASN A CA 1
ATOM 728 C C . ASN A 1 92 ? -1.212 -7.109 6.789 1 97.94 92 ASN A C 1
ATOM 730 O O . ASN A 1 92 ? -2.332 -6.719 7.117 1 97.94 92 ASN A O 1
ATOM 734 N N . LEU A 1 93 ? -0.934 -8.266 6.281 1 98.5 93 LEU A N 1
ATOM 735 C CA . LEU A 1 93 ? -2.018 -9.062 5.727 1 98.5 93 LEU A CA 1
ATOM 736 C C . LEU A 1 93 ? -2.432 -10.172 6.695 1 98.5 93 LEU A C 1
ATOM 738 O O . LEU A 1 93 ? -3.404 -10.883 6.445 1 98.5 93 LEU A O 1
ATOM 742 N N . ARG A 1 94 ? -1.672 -10.383 7.676 1 98.31 94 ARG A N 1
ATOM 743 C CA . ARG A 1 94 ? -1.905 -11.422 8.672 1 98.31 94 ARG A CA 1
ATOM 744 C C . ARG A 1 94 ? -1.816 -12.812 8.047 1 98.31 94 ARG A C 1
ATOM 746 O O . ARG A 1 94 ? -2.65 -13.68 8.32 1 98.31 94 ARG A O 1
ATOM 753 N N . VAL A 1 95 ? -0.797 -13 7.23 1 98.75 95 VAL A N 1
ATOM 754 C CA . VAL A 1 95 ? -0.619 -14.297 6.578 1 98.75 95 VAL A CA 1
ATOM 755 C C . VAL A 1 95 ? 0.785 -14.828 6.859 1 98.75 95 VAL A C 1
ATOM 757 O O . VAL A 1 95 ? 1.674 -14.07 7.258 1 98.75 95 VAL A O 1
ATOM 760 N N . ARG A 1 96 ? 0.883 -16.094 6.664 1 98.62 96 ARG A N 1
ATOM 761 C CA . ARG A 1 96 ? 2.168 -16.781 6.719 1 98.62 96 ARG A CA 1
ATOM 762 C C . ARG A 1 96 ? 2.545 -17.344 5.352 1 98.62 96 ARG A C 1
ATOM 764 O O . ARG A 1 96 ? 1.743 -17.297 4.418 1 98.62 96 ARG A O 1
ATOM 771 N N . LEU A 1 97 ? 3.789 -17.75 5.344 1 98.62 97 LEU A N 1
ATOM 772 C CA . LEU A 1 97 ? 4.195 -18.469 4.137 1 98.62 97 LEU A CA 1
ATOM 773 C C . LEU A 1 97 ? 3.291 -19.672 3.881 1 98.62 97 LEU A C 1
ATOM 775 O O . LEU A 1 97 ? 2.932 -20.391 4.812 1 98.62 97 LEU A O 1
ATOM 779 N N . GLY A 1 98 ? 2.807 -19.797 2.654 1 98.62 98 GLY A N 1
ATOM 780 C CA . GLY A 1 98 ? 1.959 -20.922 2.303 1 98.62 98 GLY A CA 1
ATOM 781 C C . GLY A 1 98 ? 0.479 -20.594 2.332 1 98.62 98 GLY A C 1
ATOM 782 O O . GLY A 1 98 ? -0.342 -21.344 1.795 1 98.62 98 GLY A O 1
ATOM 783 N N . ASP A 1 99 ? 0.129 -19.562 2.955 1 98.69 99 ASP A N 1
ATOM 784 C CA . ASP A 1 99 ? -1.26 -19.109 2.938 1 98.69 99 ASP A CA 1
ATOM 785 C C . ASP A 1 99 ? -1.65 -18.578 1.558 1 98.69 99 ASP A C 1
ATOM 787 O O . ASP A 1 99 ? -0.788 -18.359 0.707 1 98.69 99 ASP A O 1
ATOM 791 N N . VAL A 1 100 ? -2.943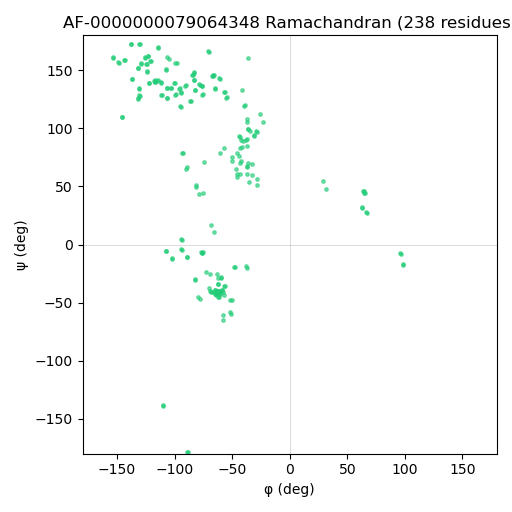 -18.422 1.336 1 98.44 100 VAL A N 1
ATOM 792 C CA . VAL A 1 100 ? -3.455 -17.922 0.062 1 98.44 100 VAL A CA 1
ATOM 793 C C . VAL A 1 100 ? -3.943 -16.484 0.223 1 98.44 100 VAL A C 1
ATOM 795 O O . VAL A 1 100 ? -4.598 -16.156 1.214 1 98.44 100 VAL A O 1
ATOM 798 N N . VAL A 1 101 ? -3.576 -15.648 -0.721 1 98.56 101 VAL A N 1
ATOM 799 C CA . VAL A 1 101 ? -4.082 -14.281 -0.799 1 98.56 101 VAL A CA 1
ATOM 800 C C . VAL A 1 101 ? -4.746 -14.055 -2.156 1 98.56 101 VAL A C 1
ATOM 802 O O . VAL A 1 101 ? -4.523 -14.812 -3.1 1 98.56 101 VAL A O 1
ATOM 805 N N . SER A 1 102 ? -5.578 -12.977 -2.234 1 97.94 102 SER A N 1
ATOM 806 C CA . SER A 1 102 ? -6.145 -12.555 -3.512 1 97.94 102 SER A CA 1
ATOM 807 C C . SER A 1 102 ? -5.574 -11.211 -3.953 1 97.94 102 SER A C 1
ATOM 809 O O . SER A 1 102 ? -5.363 -10.32 -3.129 1 97.94 102 SER A O 1
ATOM 811 N N . ILE A 1 103 ? -5.285 -11.055 -5.16 1 97.12 103 ILE A N 1
ATOM 812 C CA . ILE A 1 103 ? -4.742 -9.797 -5.672 1 97.12 103 ILE A CA 1
ATOM 813 C C . ILE A 1 103 ? -5.711 -9.188 -6.68 1 97.12 103 ILE A C 1
ATOM 815 O O . ILE A 1 103 ? -6.352 -9.914 -7.453 1 97.12 103 ILE A O 1
ATOM 819 N N . HIS A 1 104 ? -5.891 -7.852 -6.652 1 93.62 104 HIS A N 1
ATOM 820 C CA . HIS A 1 104 ? -6.793 -7.098 -7.516 1 93.62 104 HIS A CA 1
ATOM 821 C C . HIS A 1 104 ? -6.125 -5.82 -8.023 1 93.62 104 HIS A C 1
ATOM 823 O O . HIS A 1 104 ? -5.383 -5.168 -7.289 1 93.62 104 HIS A O 1
ATOM 829 N N . GLN A 1 105 ? -6.445 -5.539 -9.289 1 89.69 105 GLN A N 1
ATOM 830 C CA . GLN A 1 105 ? -5.988 -4.254 -9.805 1 89.69 105 GLN A CA 1
ATOM 831 C C . GLN A 1 105 ? -6.66 -3.096 -9.07 1 89.69 105 GLN A C 1
ATOM 833 O O . GLN A 1 105 ? -7.855 -3.148 -8.781 1 89.69 105 GLN A O 1
ATOM 838 N N . CYS A 1 106 ? -5.836 -2.131 -8.703 1 79.88 106 CYS A N 1
ATOM 839 C CA . CYS A 1 106 ? -6.387 -0.949 -8.055 1 79.88 106 CYS A CA 1
ATOM 840 C C . CYS A 1 106 ? -6.957 0.025 -9.078 1 79.88 106 CYS A C 1
ATOM 842 O O . CYS A 1 106 ? -6.203 0.724 -9.758 1 79.88 106 CYS A O 1
ATOM 844 N N . THR A 1 107 ? -7.777 -0.255 -10.008 1 61.75 107 THR A N 1
ATOM 845 C CA . THR A 1 107 ? -8.289 0.564 -11.102 1 61.75 107 THR A CA 1
ATOM 846 C C . THR A 1 107 ? -8.844 1.883 -10.57 1 61.75 107 THR A C 1
ATOM 848 O O . THR A 1 107 ? -8.68 2.93 -11.203 1 61.75 107 THR A O 1
ATOM 851 N N . ASP A 1 108 ? -9.648 1.996 -9.555 1 54.38 108 ASP A N 1
ATOM 852 C CA . ASP A 1 108 ? -10.492 3.15 -9.258 1 54.38 108 ASP A CA 1
ATOM 853 C C . ASP A 1 108 ? -9.648 4.348 -8.82 1 54.38 108 ASP A C 1
ATOM 855 O O . ASP A 1 108 ? -10.008 5.496 -9.094 1 54.38 108 ASP A O 1
ATOM 859 N N . VAL A 1 109 ? -8.688 4.137 -8.141 1 52.06 109 VAL A N 1
ATOM 860 C CA . VAL A 1 109 ? -8.086 5.305 -7.512 1 52.06 109 VAL A CA 1
ATOM 861 C C . VAL A 1 109 ? -7.207 6.043 -8.523 1 52.06 109 VAL A C 1
ATOM 863 O O . VAL A 1 109 ? -7.109 7.27 -8.484 1 52.06 109 VAL A O 1
ATOM 866 N N . LYS A 1 110 ? -6.352 5.277 -9.32 1 49.03 110 LYS A N 1
ATOM 867 C CA . LYS A 1 110 ? -5.383 5.891 -10.219 1 49.03 110 LYS A CA 1
ATOM 868 C C . LYS A 1 110 ? -6.047 6.922 -11.125 1 49.03 110 LYS A C 1
ATOM 870 O O . LYS A 1 110 ? -5.469 7.977 -11.406 1 49.03 110 LYS A O 1
ATOM 875 N N . TYR A 1 111 ? -6.992 6.395 -11.812 1 43.84 111 TYR A N 1
ATOM 876 C CA . TYR A 1 111 ? -7.453 7.352 -12.812 1 43.84 111 TYR A CA 1
ATOM 877 C C . TYR A 1 111 ? -8.375 8.391 -12.188 1 43.84 111 TYR A C 1
ATOM 879 O O . TYR A 1 111 ? -9.086 9.109 -12.891 1 43.84 111 TYR A O 1
ATOM 887 N N . GLY A 1 112 ? -8.125 8.906 -11.125 1 42.94 112 GLY A N 1
ATOM 888 C CA . GLY A 1 112 ? -8.805 10.164 -10.875 1 42.94 112 GLY A CA 1
ATOM 889 C C . GLY A 1 112 ? -10.148 10.258 -11.578 1 42.94 112 GLY A C 1
ATOM 890 O O . GLY A 1 112 ? -10.211 10.469 -12.789 1 42.94 112 GLY A O 1
ATOM 891 N N . LYS A 1 113 ? -11.203 9.531 -11.602 1 38.91 113 LYS A N 1
ATOM 892 C CA . LYS A 1 113 ? -12.367 10.289 -12.047 1 38.91 113 LYS A CA 1
ATOM 893 C C . LYS A 1 113 ? -12.227 11.766 -11.695 1 38.91 113 LYS A C 1
ATOM 895 O O . LYS A 1 113 ? -12.406 12.156 -10.539 1 38.91 113 LYS A O 1
ATOM 900 N N . ARG A 1 114 ? -11.164 12.484 -11.992 1 34.81 114 ARG A N 1
ATOM 901 C CA . ARG A 1 114 ? -11.117 13.938 -12.133 1 34.81 114 ARG A CA 1
ATOM 902 C C . ARG A 1 114 ? -12.484 14.484 -12.531 1 34.81 114 ARG A C 1
ATOM 904 O O . ARG A 1 114 ? -13.203 13.867 -13.32 1 34.81 114 ARG A O 1
ATOM 911 N N . VAL A 1 115 ? -13.125 15.195 -11.711 1 34.06 115 VAL A N 1
ATOM 912 C CA . VAL A 1 115 ? -14 16.219 -12.273 1 34.06 115 VAL A CA 1
ATOM 913 C C . VAL A 1 115 ? -13.344 16.828 -13.508 1 34.06 115 VAL A C 1
ATOM 915 O O . VAL A 1 115 ? -12.172 17.234 -13.461 1 34.06 115 VAL A O 1
ATOM 918 N N . PRO A 1 116 ? -13.719 16.625 -14.656 1 33.94 116 PRO A N 1
ATOM 919 C CA . PRO A 1 116 ? -13.289 17.359 -15.852 1 33.94 116 PRO A CA 1
ATOM 920 C C . PRO A 1 116 ? -12.953 18.812 -15.555 1 33.94 116 PRO A C 1
ATOM 922 O O . PRO A 1 116 ? -13.672 19.484 -14.805 1 33.94 116 PRO A O 1
ATOM 925 N N . HIS A 1 117 ? -11.703 19.141 -15.305 1 31.55 117 HIS A N 1
ATOM 926 C CA . HIS A 1 117 ? -11.523 20.562 -15.586 1 31.55 117 HIS A CA 1
ATOM 927 C C . HIS A 1 117 ? -12.258 20.969 -16.859 1 31.55 117 HIS A C 1
ATOM 929 O O . HIS A 1 117 ? -11.992 20.422 -17.938 1 31.55 117 HIS A O 1
ATOM 935 N N . SER A 1 118 ? -13.477 21.344 -16.672 1 29.66 118 SER A N 1
ATOM 936 C CA . SER A 1 118 ? -14.125 22.109 -17.75 1 29.66 118 SER A CA 1
ATOM 937 C C . SER A 1 118 ? -13.18 23.141 -18.344 1 29.66 118 SER A C 1
ATOM 939 O O . SER A 1 118 ? -12.68 24.016 -17.625 1 29.66 118 SER A O 1
ATOM 941 N N . SER A 1 119 ? -12.336 22.797 -19.266 1 29.02 119 SER A N 1
ATOM 942 C CA . SER A 1 119 ? -11.922 23.797 -20.234 1 29.02 119 SER A CA 1
ATOM 943 C C . SER A 1 119 ? -13.078 24.734 -20.578 1 29.02 119 SER A C 1
ATOM 945 O O . SER A 1 119 ? -14.062 24.312 -21.172 1 29.02 119 SER A O 1
ATOM 947 N N . SER A 1 120 ? -13.578 25.641 -19.703 1 26.53 120 SER A N 1
ATOM 948 C CA . SER A 1 120 ? -14.398 26.688 -20.328 1 26.53 120 SER A CA 1
ATOM 949 C C . SER A 1 120 ? -13.836 27.078 -21.688 1 26.53 120 SER A C 1
ATOM 951 O O . SER A 1 120 ? -12.633 27.016 -21.906 1 26.53 120 SER A O 1
ATOM 953 N N . ARG A 1 121 ? -14.828 27.797 -22.656 1 23.11 121 ARG A N 1
ATOM 954 C CA . ARG A 1 121 ? -14.766 28.453 -23.938 1 23.11 121 ARG A CA 1
ATOM 955 C C . ARG A 1 121 ? -13.719 29.562 -23.938 1 23.11 121 ARG A C 1
ATOM 957 O O . ARG A 1 121 ? -13.57 30.281 -22.938 1 23.11 121 ARG A O 1
ATOM 964 N N . MET B 1 1 ? 37.156 40.906 49.281 1 33.41 1 MET B N 1
ATOM 965 C CA . MET B 1 1 ? 37.375 39.906 48.25 1 33.41 1 MET B CA 1
ATOM 966 C C . MET B 1 1 ? 36.031 39.531 47.594 1 33.41 1 MET B C 1
ATOM 968 O O . MET B 1 1 ? 35.156 38.969 48.25 1 33.41 1 MET B O 1
ATOM 972 N N . SER B 1 2 ? 35.562 40.406 46.625 1 39.59 2 SER B N 1
ATOM 973 C CA . SER B 1 2 ? 34.344 40.5 45.812 1 39.59 2 SER B CA 1
ATOM 974 C C . SER B 1 2 ? 34.188 39.25 44.938 1 39.59 2 SER B C 1
ATOM 976 O O . SER B 1 2 ? 35.031 38.938 44.094 1 39.59 2 SER B O 1
ATOM 978 N N . ASN B 1 3 ? 33.688 38.062 45.531 1 39.59 3 ASN B N 1
ATOM 979 C CA . ASN B 1 3 ? 33.281 36.844 44.875 1 39.59 3 ASN B CA 1
ATOM 980 C C . ASN B 1 3 ? 32.406 37.094 43.656 1 39.59 3 ASN B C 1
ATOM 982 O O . ASN B 1 3 ? 31.281 37.625 43.812 1 39.59 3 ASN B O 1
ATOM 986 N N . GLN B 1 4 ? 33 37.469 42.531 1 36.94 4 GLN B N 1
ATOM 987 C CA . GLN B 1 4 ? 32.438 37.562 41.156 1 36.94 4 GLN B CA 1
ATOM 988 C C . GLN B 1 4 ? 31.719 36.25 40.781 1 36.94 4 GLN B C 1
ATOM 990 O O . GLN B 1 4 ? 32.375 35.188 40.719 1 36.94 4 GLN B O 1
ATOM 995 N N . ASP B 1 5 ? 30.516 36 41.406 1 40.16 5 ASP B N 1
ATOM 996 C CA . ASP B 1 5 ? 29.578 34.938 40.969 1 40.16 5 ASP B CA 1
ATOM 997 C C . ASP B 1 5 ? 29.453 34.906 39.469 1 40.16 5 ASP B C 1
ATOM 999 O O . ASP B 1 5 ? 28.969 35.844 38.844 1 40.16 5 ASP B O 1
ATOM 1003 N N . ASP B 1 6 ? 30.5 34.438 38.781 1 40.72 6 ASP B N 1
ATOM 1004 C CA . ASP B 1 6 ? 30.406 34.062 37.344 1 40.72 6 ASP B CA 1
ATOM 1005 C C . ASP B 1 6 ? 29.172 33.219 37.094 1 40.72 6 ASP B C 1
ATOM 1007 O O . ASP B 1 6 ? 29.109 32.062 37.531 1 40.72 6 ASP B O 1
ATOM 1011 N N . GLU B 1 7 ? 27.922 33.812 37.281 1 39.31 7 GLU B N 1
ATOM 1012 C CA . GLU B 1 7 ? 26.703 33.219 36.75 1 39.31 7 GLU B CA 1
ATOM 1013 C C . GLU B 1 7 ? 26.922 32.719 35.312 1 39.31 7 GLU B C 1
ATOM 1015 O O . GLU B 1 7 ? 27.062 33.5 34.375 1 39.31 7 GLU B O 1
ATOM 1020 N N . GLY B 1 8 ? 27.891 31.75 35.156 1 38.41 8 GLY B N 1
ATOM 1021 C CA . GLY B 1 8 ? 27.953 31.047 33.875 1 38.41 8 GLY B CA 1
ATOM 1022 C C . GLY B 1 8 ? 26.578 30.766 33.281 1 38.41 8 GLY B C 1
ATOM 1023 O O . GLY B 1 8 ? 25.703 30.219 33.969 1 38.41 8 GLY B O 1
ATOM 1024 N N . THR B 1 9 ? 26 31.703 32.438 1 42.31 9 THR B N 1
ATOM 1025 C CA . THR B 1 9 ? 24.906 31.531 31.5 1 42.31 9 THR B CA 1
ATOM 1026 C C . THR B 1 9 ? 24.953 30.156 30.859 1 42.31 9 THR B C 1
ATOM 1028 O O . THR B 1 9 ? 25.812 29.875 30.031 1 42.31 9 THR B O 1
ATOM 1031 N N . LYS B 1 10 ? 25 29.094 31.672 1 40.34 10 LYS B N 1
ATOM 1032 C CA . LYS B 1 10 ? 24.672 27.828 31.031 1 40.34 10 LYS B CA 1
ATOM 1033 C C . LYS B 1 10 ? 23.453 27.984 30.109 1 40.34 10 LYS B C 1
ATOM 1035 O O . LYS B 1 10 ? 22.328 28.172 30.578 1 40.34 10 LYS B O 1
ATOM 1040 N N . LYS B 1 11 ? 23.688 28.734 28.938 1 41.41 11 LYS B N 1
ATOM 1041 C CA . LYS B 1 11 ? 22.766 28.609 27.812 1 41.41 11 LYS B CA 1
ATOM 1042 C C . LYS B 1 11 ? 22.281 27.172 27.672 1 41.41 11 LYS B C 1
ATOM 1044 O O . LYS B 1 11 ? 23.078 26.234 27.656 1 41.41 11 LYS B O 1
ATOM 1049 N N . ASP B 1 12 ? 21.156 26.859 28.344 1 38.75 12 ASP B N 1
ATOM 1050 C CA . ASP B 1 12 ? 20.375 25.641 28.172 1 38.75 12 ASP B CA 1
ATOM 1051 C C . ASP B 1 12 ? 20.438 25.156 26.734 1 38.75 12 ASP B C 1
ATOM 1053 O O . ASP B 1 12 ? 19.797 25.719 25.844 1 38.75 12 ASP B O 1
ATOM 1057 N N . PHE B 1 13 ? 21.578 24.656 26.219 1 42.59 13 PHE B N 1
ATOM 1058 C CA . PHE B 1 13 ? 21.672 23.859 25 1 42.59 13 PHE B CA 1
ATOM 1059 C C . PHE B 1 13 ? 20.484 22.922 24.859 1 42.59 13 PHE B C 1
ATOM 1061 O O . PHE B 1 13 ? 20.391 22.172 23.891 1 42.59 13 PHE B O 1
ATOM 1068 N N . SER B 1 14 ? 19.828 22.672 25.953 1 41.66 14 SER B N 1
ATOM 1069 C CA . SER B 1 14 ? 18.812 21.641 25.828 1 41.66 14 SER B CA 1
ATOM 1070 C C . SER B 1 14 ? 17.719 22.062 24.844 1 41.66 14 SER B C 1
ATOM 1072 O O . SER B 1 14 ? 16.875 21.25 24.453 1 41.66 14 SER B O 1
ATOM 1074 N N . THR B 1 15 ? 17.516 23.422 24.641 1 42.88 15 THR B N 1
ATOM 1075 C CA . THR B 1 15 ? 16.375 23.812 23.812 1 42.88 15 THR B CA 1
ATOM 1076 C C . THR B 1 15 ? 16.594 23.438 22.359 1 42.88 15 THR B C 1
ATOM 1078 O O . THR B 1 15 ? 15.719 23.641 21.516 1 42.88 15 THR B O 1
ATOM 1081 N N . ALA B 1 16 ? 17.875 23.328 21.906 1 47.25 16 ALA B N 1
ATOM 1082 C CA . ALA B 1 16 ? 18.188 23.125 20.484 1 47.25 16 ALA B CA 1
ATOM 1083 C C . ALA B 1 16 ? 17.5 21.875 19.953 1 47.25 16 ALA B C 1
ATOM 1085 O O . ALA B 1 16 ? 17.188 21.797 18.766 1 47.25 16 ALA B O 1
ATOM 1086 N N . ILE B 1 17 ? 17.516 20.797 20.688 1 43.88 17 ILE B N 1
ATOM 1087 C CA . ILE B 1 17 ? 16.906 19.562 20.203 1 43.88 17 ILE B CA 1
ATOM 1088 C C . ILE B 1 17 ? 15.422 19.797 19.906 1 43.88 17 ILE B C 1
ATOM 1090 O O . ILE B 1 17 ? 14.797 19.031 19.156 1 43.88 17 ILE B O 1
ATOM 1094 N N . LEU B 1 18 ? 14.656 20.609 20.75 1 40.38 18 LEU B N 1
ATOM 1095 C CA . LEU B 1 18 ? 13.219 20.875 20.734 1 40.38 18 LEU B CA 1
ATOM 1096 C C . LEU B 1 18 ? 12.773 21.453 19.406 1 40.38 18 LEU B C 1
ATOM 1098 O O . LEU B 1 18 ? 11.648 21.234 18.969 1 40.38 18 LEU B O 1
ATOM 1102 N N . ARG B 1 19 ? 13.297 22.625 18.984 1 45.09 19 ARG B N 1
ATOM 1103 C CA . ARG B 1 19 ? 12.578 23.281 17.906 1 45.09 19 ARG B CA 1
ATOM 1104 C C . ARG B 1 19 ? 12.633 22.469 16.625 1 45.09 19 ARG B C 1
ATOM 1106 O O . ARG B 1 19 ? 13.391 22.781 15.711 1 45.09 19 ARG B O 1
ATOM 1113 N N . ARG B 1 20 ? 13.062 21.328 16.688 1 46.91 20 ARG B N 1
ATOM 1114 C CA . ARG B 1 20 ? 13.195 20.609 15.43 1 46.91 20 ARG B CA 1
ATOM 1115 C C . ARG B 1 20 ? 11.969 20.844 14.547 1 46.91 20 ARG B C 1
ATOM 1117 O O . ARG B 1 20 ? 10.844 20.562 14.953 1 46.91 20 ARG B O 1
ATOM 1124 N N . LYS B 1 21 ? 12.062 21.797 13.734 1 51.91 21 LYS B N 1
ATOM 1125 C CA . LYS B 1 21 ? 11.086 22.047 12.688 1 51.91 21 LYS B CA 1
ATOM 1126 C C . LYS B 1 21 ? 10.398 20.766 12.242 1 51.91 21 LYS B C 1
ATOM 1128 O O . LYS B 1 21 ? 11.062 19.766 11.945 1 51.91 21 LYS B O 1
ATOM 1133 N N . LYS B 1 22 ? 9.211 20.516 12.805 1 64.56 22 LYS B N 1
ATOM 1134 C CA . LYS B 1 22 ? 8.398 19.359 12.445 1 64.56 22 LYS B CA 1
ATOM 1135 C C . LYS B 1 22 ? 8.516 19.047 10.953 1 64.56 22 LYS B C 1
ATOM 1137 O O . LYS B 1 22 ? 8.25 19.922 10.117 1 64.56 22 LYS B O 1
ATOM 1142 N N . ALA B 1 23 ? 9.344 18.078 10.656 1 84.12 23 ALA B N 1
ATOM 1143 C CA . ALA B 1 23 ? 9.438 17.641 9.266 1 84.12 23 ALA B CA 1
ATOM 1144 C C . ALA B 1 23 ? 8.062 17.641 8.602 1 84.12 23 ALA B C 1
ATOM 1146 O O . ALA B 1 23 ? 7.086 17.156 9.18 1 84.12 23 ALA B O 1
ATOM 1147 N N . PRO B 1 24 ? 7.992 18.453 7.547 1 90.94 24 PRO B N 1
ATOM 1148 C CA . PRO B 1 24 ? 6.688 18.594 6.891 1 90.94 24 PRO B CA 1
ATOM 1149 C C . PRO B 1 24 ? 6.02 17.25 6.617 1 90.94 24 PRO B C 1
ATOM 1151 O O . PRO B 1 24 ? 4.805 17.188 6.426 1 90.94 24 PRO B O 1
ATOM 1154 N N . ASN B 1 25 ? 6.793 16.219 6.617 1 96.5 25 ASN B N 1
ATOM 1155 C CA . ASN B 1 25 ? 6.219 14.93 6.238 1 96.5 25 ASN B CA 1
ATOM 1156 C C . ASN B 1 25 ? 5.758 14.141 7.465 1 96.5 25 ASN B C 1
ATOM 1158 O O . ASN B 1 25 ? 5.395 12.969 7.352 1 96.5 25 ASN B O 1
ATOM 1162 N N . ARG B 1 26 ? 5.852 14.742 8.617 1 98.12 26 ARG B N 1
ATOM 1163 C CA . ARG B 1 26 ? 5.312 14.133 9.828 1 98.12 26 ARG B CA 1
ATOM 1164 C C . ARG B 1 26 ? 3.904 14.641 10.117 1 98.12 26 ARG B C 1
ATOM 1166 O O . ARG B 1 26 ? 3.709 15.828 10.359 1 98.12 26 ARG B O 1
ATOM 1173 N N . LEU B 1 27 ? 2.951 13.773 10.133 1 98.44 27 LEU B N 1
ATOM 1174 C CA . LEU B 1 27 ? 1.547 14.156 10.219 1 98.44 27 LEU B CA 1
ATOM 1175 C C . LEU B 1 27 ? 0.837 13.391 11.328 1 98.44 27 LEU B C 1
ATOM 1177 O O . LEU B 1 27 ? 1.185 12.242 11.617 1 98.44 27 LEU B O 1
ATOM 1181 N N . ILE B 1 28 ? -0.19 13.922 11.805 1 98.69 28 ILE B N 1
ATOM 1182 C CA . ILE B 1 28 ? -0.946 13.336 12.906 1 98.69 28 ILE B CA 1
ATOM 1183 C C . ILE B 1 28 ? -2.119 12.531 12.352 1 98.69 28 ILE B C 1
ATOM 1185 O O . ILE B 1 28 ? -2.91 13.039 11.555 1 98.69 28 ILE B O 1
ATOM 1189 N N . VAL B 1 29 ? -2.299 11.391 12.844 1 98.81 29 VAL B N 1
ATOM 1190 C CA . VAL B 1 29 ? -3.312 10.477 12.336 1 98.81 29 VAL B CA 1
ATOM 1191 C C . VAL B 1 29 ? -4.695 10.922 12.797 1 98.81 29 VAL B C 1
ATOM 1193 O O . VAL B 1 29 ? -4.906 11.188 13.984 1 98.81 29 VAL B O 1
ATOM 1196 N N . ASP B 1 30 ? -5.523 10.992 11.805 1 98.69 30 ASP B N 1
ATOM 1197 C CA . ASP B 1 30 ? -6.926 11.305 12.055 1 98.69 30 ASP B CA 1
ATOM 1198 C C . ASP B 1 30 ? -7.844 10.312 11.344 1 98.69 30 ASP B C 1
ATOM 1200 O O . ASP B 1 30 ? -7.395 9.547 10.492 1 98.69 30 ASP B O 1
ATOM 1204 N N . GLU B 1 31 ? -9.078 10.406 11.617 1 98.06 31 GLU B N 1
ATOM 1205 C CA . GLU B 1 31 ? -10.047 9.445 11.086 1 98.06 31 GLU B CA 1
ATOM 1206 C C . GL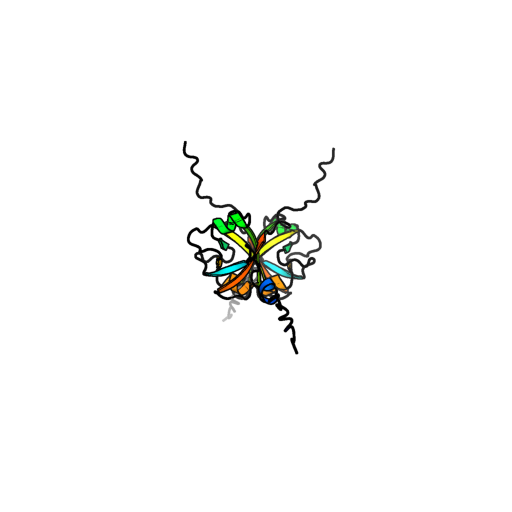U B 1 31 ? -10.383 9.758 9.625 1 98.06 31 GLU B C 1
ATOM 1208 O O . GLU B 1 31 ? -10.586 10.922 9.266 1 98.06 31 GLU B O 1
ATOM 1213 N N . ALA B 1 32 ? -10.445 8.781 8.844 1 96.62 32 ALA B N 1
ATOM 1214 C CA . ALA B 1 32 ? -10.758 8.93 7.426 1 96.62 32 ALA B CA 1
ATOM 1215 C C . ALA B 1 32 ? -12.188 9.406 7.219 1 96.62 32 ALA B C 1
ATOM 1217 O O . ALA B 1 32 ? -13.094 9.016 7.961 1 96.62 32 ALA B O 1
ATOM 1218 N N . ALA B 1 33 ? -12.359 10.195 6.219 1 92.44 33 ALA B N 1
ATOM 1219 C CA . ALA B 1 33 ? -13.703 10.586 5.809 1 92.44 33 ALA B CA 1
ATOM 1220 C C . ALA B 1 33 ? -14.344 9.523 4.93 1 92.44 33 ALA B C 1
ATOM 1222 O O . ALA B 1 33 ? -15.57 9.422 4.852 1 92.44 33 ALA B O 1
ATOM 1223 N N . VAL B 1 34 ? -13.531 8.812 4.219 1 89.62 34 VAL B N 1
ATOM 1224 C CA . VAL B 1 34 ? -13.961 7.711 3.359 1 89.62 34 VAL B CA 1
ATOM 1225 C C . VAL B 1 34 ? -13.391 6.395 3.883 1 89.62 34 VAL B C 1
ATOM 1227 O O . VAL B 1 34 ? -12.234 6.34 4.32 1 89.62 34 VAL B O 1
ATOM 1230 N N . ASN B 1 35 ? -14.297 5.391 3.783 1 93.12 35 ASN B N 1
ATOM 1231 C CA . ASN B 1 35 ? -13.828 4.086 4.254 1 93.12 35 ASN B CA 1
ATOM 1232 C C . ASN B 1 35 ? -13.242 3.256 3.117 1 93.12 35 ASN B C 1
ATOM 1234 O O . ASN B 1 35 ? -13.914 2.373 2.578 1 93.12 35 ASN B O 1
ATOM 1238 N N . ASP B 1 36 ? -12.055 3.566 2.777 1 92.94 36 ASP B N 1
ATOM 1239 C CA . ASP B 1 36 ? -11.258 2.895 1.752 1 92.94 36 ASP B CA 1
ATOM 1240 C C . ASP B 1 36 ? -9.859 2.574 2.266 1 92.94 36 ASP B C 1
ATOM 1242 O O . ASP B 1 36 ? -9.133 3.467 2.713 1 92.94 36 ASP B O 1
ATOM 1246 N N . ASN B 1 37 ? -9.477 1.327 2.178 1 94.62 37 ASN B N 1
ATOM 1247 C CA . ASN B 1 37 ? -8.242 0.84 2.779 1 94.62 37 ASN B CA 1
ATOM 1248 C C . ASN B 1 37 ? -7.02 1.266 1.971 1 94.62 37 ASN B C 1
ATOM 1250 O O . ASN B 1 37 ? -5.883 1.056 2.398 1 94.62 37 ASN B O 1
ATOM 1254 N N . SER B 1 38 ? -7.277 1.899 0.784 1 93.69 38 SER B N 1
ATOM 1255 C CA . SER B 1 38 ? -6.156 2.227 -0.094 1 93.69 38 SER B CA 1
ATOM 1256 C C . SER B 1 38 ? -5.871 3.725 -0.095 1 93.69 38 SER B C 1
ATOM 1258 O O . SER B 1 38 ? -4.859 4.168 -0.637 1 93.69 38 SER B O 1
ATOM 1260 N N . ILE B 1 39 ? -6.785 4.438 0.622 1 94.62 39 ILE B N 1
ATOM 1261 C CA . ILE B 1 39 ? -6.766 5.883 0.427 1 94.62 39 ILE B CA 1
ATOM 1262 C C . ILE B 1 39 ? -6.414 6.574 1.742 1 94.62 39 ILE B C 1
ATOM 1264 O O . ILE B 1 39 ? -6.91 6.191 2.805 1 94.62 39 ILE B O 1
ATOM 1268 N N . ILE B 1 40 ? -5.617 7.625 1.533 1 97.06 40 ILE B N 1
ATOM 1269 C CA . ILE B 1 40 ? -5.418 8.602 2.6 1 97.06 40 ILE B CA 1
ATOM 1270 C C . ILE B 1 40 ? -5.77 10 2.094 1 97.06 40 ILE B C 1
ATOM 1272 O O . ILE B 1 40 ? -5.695 10.266 0.891 1 97.06 40 ILE B O 1
ATOM 1276 N N . GLN B 1 41 ? -6.109 10.797 2.994 1 98.06 41 GLN B N 1
ATOM 1277 C CA . GLN B 1 41 ? -6.469 12.164 2.627 1 98.06 41 GLN B CA 1
ATOM 1278 C C . GLN B 1 41 ? -5.582 13.18 3.35 1 98.06 41 GLN B C 1
ATOM 1280 O O . GLN B 1 41 ? -5.285 13.016 4.535 1 98.06 41 GLN B O 1
ATOM 1285 N N . LEU B 1 42 ? -5.191 14.188 2.611 1 97.75 42 LEU B N 1
ATOM 1286 C CA . LEU B 1 42 ? -4.348 15.266 3.102 1 97.75 42 LEU B CA 1
ATOM 1287 C C . LEU B 1 42 ? -4.926 16.625 2.721 1 97.75 42 LEU B C 1
ATOM 1289 O O . LEU B 1 42 ? -5.625 16.75 1.712 1 97.75 42 LEU B O 1
ATOM 1293 N N . HIS B 1 43 ? -4.609 17.547 3.551 1 98.06 43 HIS B N 1
ATOM 1294 C CA . HIS B 1 43 ? -4.902 18.922 3.156 1 98.06 43 HIS B CA 1
ATOM 1295 C C . HIS B 1 43 ? -4.148 19.297 1.887 1 98.06 43 HIS B C 1
ATOM 1297 O O . HIS B 1 43 ? -2.975 18.953 1.729 1 98.06 43 HIS B O 1
ATOM 1303 N N . PRO B 1 44 ? -4.797 20.094 1.008 1 97.31 44 PRO B N 1
ATOM 1304 C CA . PRO B 1 44 ? -4.141 20.484 -0.24 1 97.31 44 PRO B CA 1
ATOM 1305 C C . PRO B 1 44 ? -2.812 21.203 -0.006 1 97.31 44 PRO B C 1
ATOM 1307 O O . PRO B 1 44 ? -1.848 20.969 -0.742 1 97.31 44 PRO B O 1
ATOM 1310 N N . GLU B 1 45 ? -2.723 21.953 0.974 1 97.06 45 GLU B N 1
ATOM 1311 C CA . GLU B 1 45 ? -1.483 22.672 1.266 1 97.06 45 GLU B CA 1
ATOM 1312 C C . GLU B 1 45 ? -0.373 21.719 1.676 1 97.06 45 GLU B C 1
ATOM 1314 O O . GLU B 1 45 ? 0.792 21.922 1.329 1 97.06 45 GLU B O 1
ATOM 1319 N N . THR B 1 46 ? -0.784 20.75 2.48 1 96.81 46 THR B N 1
ATOM 1320 C CA . THR B 1 46 ? 0.182 19.719 2.871 1 96.81 46 THR B CA 1
ATOM 1321 C C . THR B 1 46 ? 0.698 18.969 1.648 1 96.81 46 THR B C 1
ATOM 1323 O O . THR B 1 46 ? 1.899 18.719 1.525 1 96.81 46 THR B O 1
ATOM 1326 N N . MET B 1 47 ? -0.161 18.641 0.75 1 96.31 47 MET B N 1
ATOM 1327 C CA . MET B 1 47 ? 0.227 17.953 -0.478 1 96.31 47 MET B CA 1
ATOM 1328 C C . MET B 1 47 ? 1.196 18.797 -1.294 1 96.31 47 MET B C 1
ATOM 1330 O O . MET B 1 47 ? 2.17 18.281 -1.844 1 96.31 47 MET B O 1
ATOM 1334 N N . GLU B 1 48 ? 0.965 20.047 -1.357 1 95.94 48 GLU B N 1
ATOM 1335 C CA . GLU B 1 48 ? 1.845 20.953 -2.078 1 95.94 48 GLU B CA 1
ATOM 1336 C C . GLU B 1 48 ? 3.229 21.016 -1.437 1 95.94 48 GLU B C 1
ATOM 1338 O O . GLU B 1 48 ? 4.242 20.891 -2.127 1 95.94 48 GLU B O 1
ATOM 1343 N N . LYS B 1 49 ? 3.219 21.078 -0.159 1 95.69 49 LYS B N 1
ATOM 1344 C CA . LYS B 1 49 ? 4.48 21.141 0.573 1 95.69 49 LYS B CA 1
ATOM 1345 C C . LYS B 1 49 ? 5.312 19.891 0.345 1 95.69 49 LYS B C 1
ATOM 1347 O O . LYS B 1 49 ? 6.539 19.953 0.272 1 95.69 49 LYS B O 1
ATOM 1352 N N . LEU B 1 50 ? 4.625 18.875 0.209 1 95.5 50 LEU B N 1
ATOM 1353 C CA . LEU B 1 50 ? 5.301 17.594 0.057 1 95.5 50 LEU B CA 1
ATOM 1354 C C . LEU B 1 50 ? 5.473 17.234 -1.417 1 95.5 50 LEU B C 1
ATOM 1356 O O . LEU B 1 50 ? 6 16.172 -1.747 1 95.5 50 LEU B O 1
ATOM 1360 N N . GLN B 1 51 ? 4.953 18.031 -2.246 1 94.44 51 GLN B N 1
ATOM 1361 C CA . GLN B 1 51 ? 5.031 17.859 -3.691 1 94.44 51 GLN B CA 1
ATOM 1362 C C . GLN B 1 51 ? 4.32 16.578 -4.125 1 94.44 51 GLN B C 1
ATOM 1364 O O . GLN B 1 51 ? 4.867 15.781 -4.895 1 94.44 51 GLN B O 1
ATOM 1369 N N . LEU B 1 52 ? 3.148 16.484 -3.529 1 93.5 52 LEU B N 1
ATOM 1370 C CA . LEU B 1 52 ? 2.289 15.359 -3.881 1 93.5 52 LEU B CA 1
ATOM 1371 C C . LEU B 1 52 ? 1.113 15.82 -4.734 1 93.5 52 LEU B C 1
ATOM 1373 O O . LEU B 1 52 ? 0.58 16.906 -4.527 1 93.5 52 LEU B O 1
ATOM 1377 N N . PHE B 1 53 ? 0.719 14.867 -5.535 1 89.69 53 PHE B N 1
ATOM 1378 C CA . PHE B 1 53 ? -0.452 15.109 -6.367 1 89.69 53 PHE B CA 1
ATOM 1379 C C . PHE B 1 53 ? -1.542 14.086 -6.082 1 89.69 53 PHE B C 1
ATOM 1381 O O . PHE B 1 53 ? -1.268 13.016 -5.535 1 89.69 53 PHE B O 1
ATOM 1388 N N . ARG B 1 54 ? -2.686 14.5 -6.418 1 91.81 54 ARG B N 1
ATOM 1389 C CA . ARG B 1 54 ? -3.799 13.562 -6.277 1 91.81 54 ARG B CA 1
ATOM 1390 C C . ARG B 1 54 ? -3.527 12.266 -7.035 1 91.81 54 ARG B C 1
ATOM 13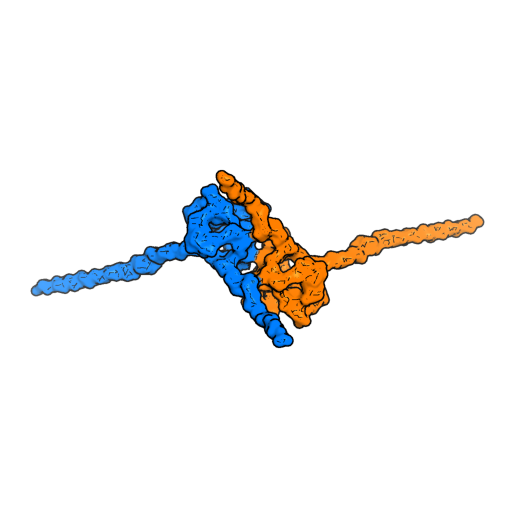92 O O . ARG B 1 54 ? -3.168 12.297 -8.219 1 91.81 54 ARG B O 1
ATOM 1399 N N . GLY B 1 55 ? -3.65 11.18 -6.289 1 90.56 55 GLY B N 1
ATOM 1400 C CA . GLY B 1 55 ? -3.475 9.898 -6.949 1 90.56 55 GLY B CA 1
ATOM 1401 C C . GLY B 1 55 ? -2.076 9.336 -6.797 1 90.56 55 GLY B C 1
ATOM 1402 O O . GLY B 1 55 ? -1.816 8.195 -7.188 1 90.56 55 GLY B O 1
ATOM 1403 N N . ASP B 1 56 ? -1.174 10.047 -6.277 1 89.25 56 ASP B N 1
ATOM 1404 C CA . ASP B 1 56 ? 0.194 9.57 -6.094 1 89.25 56 ASP B CA 1
ATOM 1405 C C . ASP B 1 56 ? 0.248 8.422 -5.094 1 89.25 56 ASP B C 1
ATOM 1407 O O . ASP B 1 56 ? -0.514 8.398 -4.125 1 89.25 56 ASP B O 1
ATOM 1411 N N . THR B 1 57 ? 1.111 7.566 -5.336 1 91.5 57 THR B N 1
ATOM 1412 C CA . THR B 1 57 ? 1.416 6.512 -4.379 1 91.5 57 THR B CA 1
ATOM 1413 C C . THR B 1 57 ? 2.377 7.016 -3.305 1 91.5 57 THR B C 1
ATOM 1415 O O . THR B 1 57 ? 3.402 7.621 -3.617 1 91.5 57 THR B O 1
ATOM 1418 N N . VAL B 1 58 ? 2.049 6.723 -2.135 1 94.62 58 VAL B N 1
ATOM 1419 C CA . VAL B 1 58 ? 2.824 7.254 -1.019 1 94.62 58 VAL B CA 1
ATOM 1420 C C . VAL B 1 58 ? 3.174 6.125 -0.05 1 94.62 58 VAL B C 1
ATOM 1422 O O . VAL B 1 58 ? 2.344 5.258 0.229 1 94.62 58 VAL B O 1
ATOM 1425 N N . LEU B 1 59 ? 4.414 6.113 0.346 1 95.62 59 LEU B N 1
ATOM 1426 C CA . LEU B 1 59 ? 4.852 5.227 1.418 1 95.62 59 LEU B CA 1
ATOM 1427 C C . LEU B 1 59 ? 4.629 5.867 2.783 1 95.62 59 LEU B C 1
ATOM 1429 O O . LEU B 1 59 ? 5.098 6.98 3.033 1 95.62 59 LEU B O 1
ATOM 1433 N N . ILE B 1 60 ? 3.875 5.172 3.654 1 98 60 ILE B N 1
ATOM 1434 C CA . ILE B 1 60 ? 3.598 5.684 4.992 1 98 60 ILE B CA 1
ATOM 1435 C C . ILE B 1 60 ? 4.316 4.824 6.031 1 98 60 ILE B C 1
ATOM 1437 O O . ILE B 1 60 ? 4.219 3.596 6.008 1 98 60 ILE B O 1
ATOM 1441 N N . LYS B 1 61 ? 5.059 5.473 6.914 1 98 61 LYS B N 1
ATOM 1442 C CA . LYS B 1 61 ? 5.766 4.781 7.984 1 98 61 LYS B CA 1
ATOM 1443 C C . LYS B 1 61 ? 5.094 5.023 9.336 1 98 61 LYS B C 1
ATOM 1445 O O . LYS B 1 61 ? 4.879 6.172 9.727 1 98 61 LYS B O 1
ATOM 1450 N N . GLY B 1 62 ? 4.777 3.939 10 1 98.44 62 GLY B N 1
ATOM 1451 C CA . GLY B 1 62 ? 4.133 3.994 11.297 1 98.44 62 GLY B CA 1
ATOM 1452 C C . GLY B 1 62 ? 5.039 3.553 12.43 1 98.44 62 GLY B C 1
ATOM 1453 O O . GLY B 1 62 ? 6.203 3.953 12.492 1 98.44 62 GLY B O 1
ATOM 1454 N N . LYS B 1 63 ? 4.512 2.812 13.359 1 98.25 63 LYS B N 1
ATOM 1455 C CA . LYS B 1 63 ? 5.238 2.326 14.531 1 98.25 63 LYS B CA 1
ATOM 1456 C C . LYS B 1 63 ? 5.719 0.893 14.32 1 98.25 63 LYS B C 1
ATOM 1458 O O . LYS B 1 63 ? 5.223 0.187 13.438 1 98.25 63 LYS B O 1
ATOM 1463 N N . LYS B 1 64 ? 6.734 0.511 15.016 1 96.81 64 LYS B N 1
ATOM 1464 C CA . LYS B 1 64 ? 7.254 -0.853 15.047 1 96.81 64 LYS B CA 1
ATOM 1465 C C . LYS B 1 64 ? 7.746 -1.285 13.664 1 96.81 64 LYS B C 1
ATOM 1467 O O . LYS B 1 64 ? 7.543 -2.432 13.258 1 96.81 64 LYS B O 1
ATOM 1472 N N . ARG B 1 65 ? 8.258 -0.329 12.906 1 95.81 65 ARG B N 1
ATOM 1473 C CA . ARG B 1 65 ? 8.867 -0.549 11.594 1 95.81 65 ARG B CA 1
ATOM 1474 C C . ARG B 1 65 ? 7.828 -1.02 10.578 1 95.81 65 ARG B C 1
ATOM 1476 O O . ARG B 1 65 ? 8.133 -1.832 9.703 1 95.81 65 ARG B O 1
ATOM 1483 N N . ARG B 1 66 ? 6.555 -0.576 10.867 1 97.12 66 ARG B N 1
ATOM 1484 C CA . ARG B 1 66 ? 5.496 -0.895 9.914 1 97.12 66 ARG B CA 1
ATOM 1485 C C . ARG B 1 66 ? 5.348 0.208 8.875 1 97.12 66 ARG B C 1
ATOM 1487 O O . ARG B 1 66 ? 5.422 1.394 9.195 1 97.12 66 ARG B O 1
ATOM 1494 N N . ASP B 1 67 ? 5.203 -0.208 7.691 1 97.19 67 ASP B N 1
ATOM 1495 C CA . ASP B 1 67 ? 4.898 0.748 6.633 1 97.19 67 ASP B CA 1
ATOM 1496 C C . ASP B 1 67 ? 3.936 0.146 5.609 1 97.19 67 ASP B C 1
ATOM 1498 O O . ASP B 1 67 ? 3.688 -1.062 5.617 1 97.19 67 ASP B O 1
ATOM 1502 N N . THR B 1 68 ? 3.273 0.936 4.883 1 97.19 68 THR B N 1
ATOM 1503 C CA . THR B 1 68 ? 2.354 0.523 3.826 1 97.19 68 THR B CA 1
ATOM 1504 C C . THR B 1 68 ? 2.225 1.611 2.766 1 97.19 68 THR B C 1
ATOM 1506 O O . THR B 1 68 ? 2.574 2.768 3.008 1 97.19 68 THR B O 1
ATOM 1509 N N . ILE B 1 69 ? 1.774 1.202 1.644 1 95.06 69 ILE B N 1
ATOM 1510 C CA . ILE B 1 69 ? 1.556 2.119 0.531 1 95.06 69 ILE B CA 1
ATOM 1511 C C . ILE B 1 69 ? 0.076 2.488 0.451 1 95.06 69 ILE B C 1
ATOM 1513 O O . ILE B 1 69 ? -0.794 1.633 0.625 1 95.06 69 ILE B O 1
ATOM 1517 N N . CYS B 1 70 ? -0.187 3.746 0.186 1 95.62 70 CYS B N 1
ATOM 1518 C CA . CYS B 1 70 ? -1.533 4.238 -0.081 1 95.62 70 CYS B CA 1
ATOM 1519 C C . CYS B 1 70 ? -1.53 5.234 -1.236 1 95.62 70 CYS B C 1
ATOM 1521 O O . CYS B 1 70 ? -0.468 5.648 -1.7 1 95.62 70 CYS B O 1
ATOM 1523 N N . ILE B 1 71 ? -2.705 5.551 -1.58 1 93.44 71 ILE B N 1
ATOM 1524 C CA . ILE B 1 71 ? -2.928 6.594 -2.576 1 93.44 71 ILE B CA 1
ATOM 1525 C C . ILE B 1 71 ? -3.363 7.883 -1.887 1 93.44 71 ILE B C 1
ATOM 1527 O O . ILE B 1 71 ? -4.281 7.875 -1.063 1 93.44 71 ILE B O 1
ATOM 1531 N N . ALA B 1 72 ? -2.768 8.961 -2.318 1 95.19 72 ALA B N 1
ATOM 1532 C CA . ALA B 1 72 ? -3.053 10.234 -1.672 1 95.19 72 ALA B CA 1
ATOM 1533 C C . ALA B 1 72 ? -4.152 10.992 -2.41 1 95.19 72 ALA B C 1
ATOM 1535 O O . ALA B 1 72 ? -4.102 11.133 -3.635 1 95.19 72 ALA B O 1
ATOM 1536 N N . LEU B 1 73 ? -5.102 11.438 -1.633 1 94.94 73 LEU B N 1
ATOM 1537 C CA . LEU B 1 73 ? -6.137 12.328 -2.145 1 94.94 73 LEU B CA 1
ATOM 1538 C C . LEU B 1 73 ? -6.195 13.617 -1.33 1 94.94 73 LEU B C 1
ATOM 1540 O O . LEU B 1 73 ? -5.887 13.617 -0.136 1 94.94 73 LEU B O 1
ATOM 1544 N N . ALA B 1 74 ? -6.586 14.648 -2.076 1 96.69 74 ALA B N 1
ATOM 1545 C CA . ALA B 1 74 ? -6.754 15.93 -1.404 1 96.69 74 ALA B CA 1
ATOM 1546 C C . ALA B 1 74 ? -8.125 16.031 -0.738 1 96.69 74 ALA B C 1
ATOM 1548 O O . ALA B 1 74 ? -9.125 15.594 -1.304 1 96.69 74 ALA B O 1
ATOM 1549 N N . ASP B 1 75 ? -8.164 16.625 0.415 1 96.81 75 ASP B N 1
ATOM 1550 C CA . ASP B 1 75 ? -9.375 16.906 1.177 1 96.81 75 ASP B CA 1
ATOM 1551 C C . ASP B 1 75 ? -9.25 18.234 1.94 1 96.81 75 ASP B C 1
ATOM 1553 O O . ASP B 1 75 ? -8.547 18.297 2.949 1 96.81 75 ASP B O 1
ATOM 1557 N N . ASP B 1 76 ? -9.984 19.219 1.516 1 96.12 76 ASP B N 1
ATOM 1558 C CA . ASP B 1 76 ? -9.836 20.562 2.086 1 96.12 76 ASP B CA 1
ATOM 1559 C C . ASP B 1 76 ? -10.5 20.641 3.459 1 96.12 76 ASP B C 1
ATOM 1561 O O . ASP B 1 76 ? -10.328 21.625 4.176 1 96.12 76 ASP B O 1
ATOM 1565 N N . THR B 1 77 ? -11.219 19.594 3.885 1 97.25 77 THR B N 1
ATOM 1566 C CA . THR B 1 77 ? -11.797 19.562 5.223 1 97.25 77 THR B CA 1
ATOM 1567 C C . THR B 1 77 ? -10.82 18.953 6.219 1 97.25 77 THR B C 1
ATOM 1569 O O . THR B 1 77 ? -11.039 19 7.43 1 97.25 77 THR B O 1
ATOM 1572 N N . CYS B 1 78 ? -9.844 18.422 5.73 1 97.44 78 CYS B N 1
ATOM 1573 C CA . CYS B 1 78 ? -8.789 17.859 6.574 1 97.44 78 CYS B CA 1
ATOM 1574 C C . CYS B 1 78 ? -7.91 18.969 7.152 1 97.44 78 CYS B C 1
ATOM 1576 O O . CYS B 1 78 ? -7.434 19.828 6.414 1 97.44 78 CYS B O 1
ATOM 1578 N N . GLU B 1 79 ? -7.609 18.859 8.352 1 96.69 79 GLU B N 1
ATOM 1579 C CA . GLU B 1 79 ? -6.785 19.875 9.008 1 96.69 79 GLU B CA 1
ATOM 1580 C C . GLU B 1 79 ? -5.301 19.594 8.789 1 96.69 79 GLU B C 1
ATOM 1582 O O . GLU B 1 79 ? -4.883 18.438 8.719 1 96.69 79 GLU B O 1
ATOM 1587 N N . GLU B 1 80 ? -4.535 20.641 8.68 1 93.44 80 GLU B N 1
ATOM 1588 C CA . GLU B 1 80 ? -3.082 20.531 8.727 1 93.44 80 GLU B CA 1
ATOM 1589 C C . GLU B 1 80 ? -2.578 20.484 10.164 1 93.44 80 GLU B C 1
ATOM 1591 O O . GLU B 1 80 ? -3.135 21.156 11.047 1 93.44 80 GLU B O 1
ATOM 1596 N N . PRO B 1 81 ? -1.511 19.781 10.383 1 94.88 81 PRO B N 1
ATOM 1597 C CA . PRO B 1 81 ? -0.774 18.797 9.594 1 94.88 81 PRO B CA 1
ATOM 1598 C C . PRO B 1 81 ? -1.271 17.375 9.82 1 94.88 81 PRO B C 1
ATOM 1600 O O . PRO B 1 81 ? -0.542 16.531 10.367 1 94.88 81 PRO B O 1
ATOM 1603 N N . LYS B 1 82 ? -2.498 17.078 9.445 1 98.12 82 LYS B N 1
ATOM 1604 C CA . LYS B 1 82 ? -3.104 15.773 9.727 1 98.12 82 LYS B CA 1
ATOM 1605 C C . LYS B 1 82 ? -3.154 14.906 8.477 1 98.12 82 LYS B C 1
ATOM 1607 O O . LYS B 1 82 ? -3.014 15.414 7.359 1 98.12 82 LYS B O 1
ATOM 1612 N N . ILE B 1 83 ? -3.281 13.695 8.742 1 98.62 83 ILE B N 1
ATOM 1613 C CA . ILE B 1 83 ? -3.506 12.688 7.707 1 98.62 83 ILE B CA 1
ATOM 1614 C C . ILE B 1 83 ? -4.691 11.805 8.094 1 98.62 83 ILE B C 1
ATOM 1616 O O . ILE B 1 83 ? -4.727 11.25 9.195 1 98.62 83 ILE B O 1
ATOM 1620 N N . ARG B 1 84 ? -5.645 11.688 7.145 1 98.81 84 ARG B N 1
ATOM 1621 C CA . ARG B 1 84 ? -6.82 10.875 7.426 1 98.81 84 ARG B CA 1
ATOM 1622 C C . ARG B 1 84 ? -6.68 9.477 6.82 1 98.81 84 ARG B C 1
ATOM 1624 O O . ARG B 1 84 ? -6.355 9.336 5.641 1 98.81 84 ARG B O 1
ATOM 1631 N N . MET B 1 85 ? -6.906 8.539 7.586 1 98.12 85 MET B N 1
ATOM 1632 C CA . MET B 1 85 ? -6.859 7.137 7.18 1 98.12 85 MET B CA 1
ATOM 1633 C C . MET B 1 85 ? -7.848 6.301 7.988 1 98.12 85 MET B C 1
ATOM 1635 O O . MET B 1 85 ? -8.219 6.676 9.102 1 98.12 85 MET B O 1
ATOM 1639 N N . ASN B 1 86 ? -8.242 5.129 7.402 1 98.12 86 ASN B N 1
ATOM 1640 C CA . ASN B 1 86 ? -9.227 4.309 8.102 1 98.12 86 ASN B CA 1
ATOM 1641 C C . ASN B 1 86 ? -8.555 3.32 9.055 1 98.12 86 ASN B C 1
ATOM 1643 O O . ASN B 1 86 ? -7.328 3.307 9.18 1 98.12 86 ASN B O 1
ATOM 1647 N N . LYS B 1 87 ? -9.297 2.527 9.695 1 97.69 87 LYS B N 1
ATOM 1648 C CA . LYS B 1 87 ? -8.852 1.624 10.758 1 97.69 87 LYS B CA 1
ATOM 1649 C C . LYS B 1 87 ? -7.887 0.575 10.2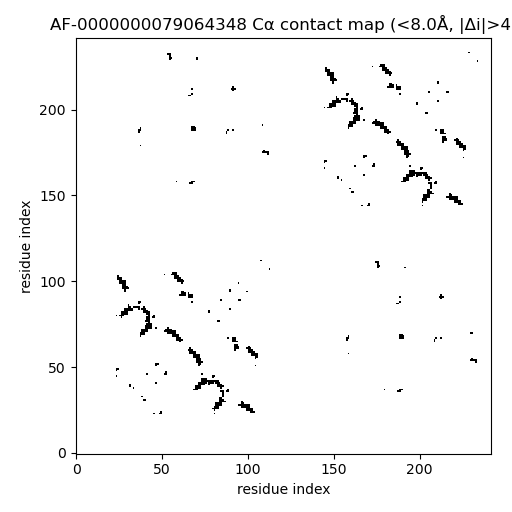11 1 97.69 87 LYS B C 1
ATOM 1651 O O . LYS B 1 87 ? -6.902 0.232 10.859 1 97.69 87 LYS B O 1
ATOM 1656 N N . VAL B 1 88 ? -8.164 0.019 9.055 1 98 88 VAL B N 1
ATOM 1657 C CA . VAL B 1 88 ? -7.336 -1.04 8.484 1 98 88 VAL B CA 1
ATOM 1658 C C . VAL B 1 88 ? -5.926 -0.513 8.234 1 98 88 VAL B C 1
ATOM 1660 O O . VAL B 1 88 ? -4.941 -1.162 8.594 1 98 88 VAL B O 1
ATOM 1663 N N . VAL B 1 89 ? -5.848 0.716 7.641 1 98.19 89 VAL B N 1
ATOM 1664 C CA . VAL B 1 89 ? -4.543 1.325 7.395 1 98.19 89 VAL B CA 1
ATOM 1665 C C . VAL B 1 89 ? -3.836 1.586 8.719 1 98.19 89 VAL B C 1
ATOM 1667 O O . VAL B 1 89 ? -2.635 1.34 8.852 1 98.19 89 VAL B O 1
ATOM 1670 N N . ARG B 1 90 ? -4.57 2.021 9.688 1 98.69 90 ARG B N 1
ATOM 1671 C CA . ARG B 1 90 ? -3.984 2.248 11 1 98.69 90 ARG B CA 1
ATOM 1672 C C . ARG B 1 90 ? -3.439 0.95 11.586 1 98.69 90 ARG B C 1
ATOM 1674 O O . ARG B 1 90 ? -2.361 0.938 12.188 1 98.69 90 ARG B O 1
ATOM 1681 N N . ASN B 1 91 ? -4.176 -0.094 11.391 1 98 91 ASN B N 1
ATOM 1682 C CA . ASN B 1 91 ? -3.729 -1.394 11.883 1 98 91 ASN B CA 1
ATOM 1683 C C . ASN B 1 91 ? -2.455 -1.853 11.18 1 98 91 ASN B C 1
ATOM 1685 O O . ASN B 1 91 ? -1.534 -2.357 11.82 1 98 91 ASN B O 1
ATOM 1689 N N . ASN B 1 92 ? -2.414 -1.594 9.906 1 97.94 92 ASN B N 1
ATOM 1690 C CA . ASN B 1 92 ? -1.21 -1.94 9.156 1 97.94 92 ASN B CA 1
ATOM 1691 C C . ASN B 1 92 ? 0.019 -1.222 9.711 1 97.94 92 ASN B C 1
ATOM 1693 O O . ASN B 1 92 ? 1.115 -1.784 9.727 1 97.94 92 ASN B O 1
ATOM 1697 N N . LEU B 1 93 ? -0.272 -0.093 10.273 1 98.5 93 LEU B N 1
ATOM 1698 C CA . LEU B 1 93 ? 0.823 0.779 10.688 1 98.5 93 LEU B CA 1
ATOM 1699 C C . LEU B 1 93 ? 1.056 0.684 12.188 1 98.5 93 LEU B C 1
ATOM 1701 O O . LEU B 1 93 ? 2.006 1.271 12.711 1 98.5 93 LEU B O 1
ATOM 1705 N N . ARG B 1 94 ? 0.168 0.092 12.875 1 98.31 94 ARG B N 1
ATOM 1706 C CA . ARG B 1 94 ? 0.223 -0.05 14.328 1 98.31 94 ARG B CA 1
ATOM 1707 C C . ARG B 1 94 ? 0.125 1.308 15.016 1 98.31 94 ARG B C 1
ATOM 1709 O O . ARG B 1 94 ? 0.868 1.586 15.953 1 98.31 94 ARG B O 1
ATOM 1716 N N . VAL B 1 95 ? -0.793 2.113 14.531 1 98.75 95 VAL B N 1
ATOM 1717 C CA . VAL B 1 95 ? -0.967 3.436 15.125 1 98.75 95 VAL B CA 1
ATOM 1718 C C . VAL B 1 95 ? -2.422 3.627 15.547 1 98.75 95 VAL B C 1
ATOM 1720 O O . VAL B 1 95 ? -3.309 2.9 15.086 1 98.75 95 VAL B O 1
ATOM 1723 N N . ARG B 1 96 ? -2.568 4.574 16.406 1 98.62 96 ARG B N 1
ATOM 1724 C CA . ARG B 1 96 ? -3.887 5.035 16.828 1 98.62 96 ARG B CA 1
ATOM 1725 C C . ARG B 1 96 ? -4.133 6.473 16.375 1 98.62 96 ARG B C 1
ATOM 1727 O O . ARG B 1 96 ? -3.227 7.133 15.867 1 98.62 96 ARG B O 1
ATOM 1734 N N . LEU B 1 97 ? -5.391 6.812 16.562 1 98.62 97 LEU B N 1
ATOM 1735 C CA . LEU B 1 97 ? -5.695 8.219 16.328 1 98.62 97 LEU B CA 1
ATOM 1736 C C . LEU B 1 97 ? -4.836 9.117 17.203 1 98.62 97 LEU B C 1
ATOM 1738 O O . LEU B 1 97 ? -4.633 8.82 18.391 1 98.62 97 LEU B O 1
ATOM 1742 N N . GLY B 1 98 ? -4.215 10.133 16.609 1 98.56 98 GLY B N 1
ATOM 1743 C CA . GLY B 1 98 ? -3.398 11.062 17.375 1 98.56 98 GLY B CA 1
ATOM 1744 C C . GLY B 1 98 ? -1.916 10.75 17.312 1 98.56 98 GLY B C 1
ATOM 1745 O O . GLY B 1 98 ? -1.081 11.586 17.656 1 98.56 98 GLY B O 1
ATOM 1746 N N . ASP B 1 99 ? -1.569 9.602 16.906 1 98.69 99 ASP B N 1
ATOM 1747 C CA . ASP B 1 99 ? -0.165 9.258 16.719 1 98.69 99 ASP B CA 1
ATOM 1748 C C . ASP B 1 99 ? 0.416 9.984 15.508 1 98.69 99 ASP B C 1
ATOM 1750 O O . ASP B 1 99 ? -0.326 10.555 14.703 1 98.69 99 ASP B O 1
ATOM 1754 N N . VAL B 1 100 ? 1.739 9.977 15.398 1 98.44 100 VAL B N 1
ATOM 1755 C CA . VAL B 1 100 ? 2.426 10.633 14.289 1 98.44 100 VAL B CA 1
ATOM 1756 C C . VAL B 1 100 ? 2.969 9.586 13.32 1 98.44 100 VAL B C 1
ATOM 1758 O O . VAL B 1 100 ? 3.52 8.562 13.75 1 98.44 100 VAL B O 1
ATOM 1761 N N . VAL B 1 101 ? 2.76 9.82 12.055 1 98.56 101 VAL B N 1
ATOM 1762 C CA . VAL B 1 101 ? 3.348 9 11 1 98.56 101 VAL B CA 1
ATOM 1763 C C . VAL B 1 101 ? 4.176 9.883 10.062 1 98.56 101 VAL B C 1
ATOM 1765 O O . VAL B 1 101 ? 4.023 11.102 10.055 1 98.56 101 VAL B O 1
ATOM 1768 N N . SER B 1 102 ? 5.066 9.227 9.266 1 97.94 102 SER B N 1
ATOM 1769 C CA . SER B 1 102 ? 5.805 9.93 8.219 1 97.94 102 SER B CA 1
ATOM 1770 C C . SER B 1 102 ? 5.367 9.469 6.832 1 97.94 102 SER B C 1
ATOM 1772 O O . SER B 1 102 ? 5.109 8.281 6.617 1 97.94 102 SER B O 1
ATOM 1774 N N . ILE B 1 103 ? 5.242 10.32 5.941 1 97.12 103 ILE B N 1
ATOM 1775 C CA . ILE B 1 103 ? 4.832 9.977 4.586 1 97.12 103 ILE B CA 1
ATOM 1776 C C . ILE B 1 103 ? 5.945 10.328 3.602 1 97.12 103 ILE B C 1
ATOM 1778 O O . ILE B 1 103 ? 6.621 11.344 3.762 1 97.12 103 ILE B O 1
ATOM 1782 N N . HIS B 1 104 ? 6.195 9.453 2.588 1 93.56 104 HIS B N 1
ATOM 1783 C CA . HIS B 1 104 ? 7.23 9.609 1.572 1 93.56 104 HIS B CA 1
ATOM 1784 C C . HIS B 1 104 ? 6.699 9.25 0.188 1 93.56 104 HIS B C 1
ATOM 1786 O O . HIS B 1 104 ? 5.914 8.312 0.043 1 93.56 104 HIS B O 1
ATOM 1792 N N . GLN B 1 105 ? 7.184 10.047 -0.771 1 89.56 105 GLN B N 1
ATOM 1793 C CA . GLN B 1 105 ? 6.867 9.68 -2.146 1 89.56 105 GLN B CA 1
ATOM 1794 C C . GLN B 1 105 ? 7.508 8.344 -2.521 1 89.56 105 GLN B C 1
ATOM 1796 O O . GLN B 1 105 ? 8.656 8.078 -2.156 1 89.56 105 GLN B O 1
ATOM 1801 N N . CYS B 1 106 ? 6.715 7.508 -3.156 1 80.19 106 CYS B N 1
ATOM 1802 C CA . CYS B 1 106 ? 7.25 6.23 -3.607 1 80.19 106 CYS B CA 1
ATOM 1803 C C . CYS B 1 106 ? 8.008 6.391 -4.922 1 80.19 106 CYS B C 1
ATOM 1805 O O . CYS B 1 106 ? 7.391 6.543 -5.98 1 80.19 106 CYS B O 1
ATOM 1807 N N . THR B 1 107 ? 8.898 7.254 -5.176 1 61.94 107 THR B N 1
ATOM 1808 C CA . THR B 1 107 ? 9.586 7.559 -6.422 1 61.94 107 THR B CA 1
ATOM 1809 C C . THR B 1 107 ? 10.148 6.289 -7.059 1 61.94 107 THR B C 1
ATOM 1811 O O . THR B 1 107 ? 10.125 6.141 -8.281 1 61.94 107 THR B O 1
ATOM 1814 N N . ASP B 1 108 ? 10.836 5.391 -6.418 1 54.22 108 ASP B N 1
ATOM 1815 C CA . ASP B 1 108 ? 11.703 4.395 -7.035 1 54.22 108 ASP B CA 1
ATOM 1816 C C . ASP B 1 108 ? 10.898 3.354 -7.801 1 54.22 108 ASP B C 1
ATOM 1818 O O . ASP B 1 108 ? 11.344 2.84 -8.828 1 54.22 108 ASP B O 1
ATOM 1822 N N . VAL B 1 109 ? 9.875 2.969 -7.316 1 51.94 109 VAL B N 1
ATOM 1823 C CA . VAL B 1 109 ? 9.281 1.772 -7.906 1 51.94 109 VAL B CA 1
ATOM 1824 C C . VAL B 1 109 ? 8.562 2.139 -9.203 1 51.94 109 VAL B C 1
ATOM 1826 O O . VAL B 1 109 ? 8.539 1.352 -10.148 1 51.94 109 VAL B O 1
ATOM 1829 N N . LYS B 1 110 ? 7.703 3.275 -9.18 1 49.03 110 LYS B N 1
ATOM 1830 C CA . LYS B 1 110 ? 6.879 3.617 -10.336 1 49.03 110 LYS B CA 1
ATOM 1831 C C . LYS B 1 110 ? 7.719 3.672 -11.617 1 49.03 110 LYS B C 1
ATOM 1833 O O . LYS B 1 110 ? 7.27 3.238 -12.68 1 49.03 110 LYS B O 1
ATOM 1838 N N . TYR B 1 111 ? 8.656 4.559 -11.492 1 43.91 111 TYR B N 1
ATOM 1839 C CA . TYR B 1 111 ? 9.297 4.75 -12.789 1 43.91 111 TYR B CA 1
ATOM 1840 C C . TYR B 1 111 ? 10.219 3.582 -13.117 1 43.91 111 TYR B C 1
ATOM 1842 O O . TYR B 1 111 ? 11.055 3.68 -14.016 1 43.91 111 TYR B O 1
ATOM 1850 N N . GLY B 1 112 ? 9.875 2.436 -12.93 1 42.97 112 GLY B N 1
ATOM 1851 C CA . GLY B 1 112 ? 10.609 1.439 -13.695 1 42.97 112 GLY B CA 1
ATOM 1852 C C . GLY B 1 112 ? 12.055 1.834 -13.961 1 42.97 112 GLY B C 1
ATOM 1853 O O . GLY B 1 112 ? 12.328 2.598 -14.883 1 42.97 112 GLY B O 1
ATOM 1854 N N . LYS B 1 113 ? 13.016 2.281 -13.266 1 39.44 113 LYS B N 1
ATOM 1855 C CA . LYS B 1 113 ? 14.289 2.035 -13.945 1 39.44 113 LYS B CA 1
ATOM 1856 C C . LYS B 1 113 ? 14.203 0.795 -14.828 1 39.44 113 LYS B C 1
ATOM 1858 O O . LYS B 1 113 ? 14.18 -0.332 -14.328 1 39.44 113 LYS B O 1
ATOM 1863 N N . ARG B 1 114 ? 13.281 0.665 -15.789 1 34.78 114 ARG B N 1
ATOM 1864 C CA . ARG B 1 114 ? 13.297 -0.164 -16.984 1 34.78 114 ARG B CA 1
ATOM 1865 C C . ARG B 1 114 ? 14.727 -0.509 -17.406 1 34.78 114 ARG B C 1
ATOM 1867 O O . ARG B 1 114 ? 15.609 0.347 -17.359 1 34.78 114 ARG B O 1
ATOM 1874 N N . VAL B 1 115 ? 15.18 -1.616 -17.219 1 34.19 115 VAL B N 1
ATOM 1875 C CA . VAL B 1 115 ? 16.156 -2.029 -18.219 1 34.19 115 VAL B CA 1
ATOM 1876 C C . VAL B 1 115 ? 15.734 -1.522 -19.594 1 34.19 115 VAL B C 1
ATOM 1878 O O . VAL B 1 115 ? 14.594 -1.744 -20.016 1 34.19 115 VAL B O 1
ATOM 1881 N N . PRO B 1 116 ? 16.281 -0.557 -20.188 1 34.06 116 PRO B N 1
ATOM 1882 C CA . PRO B 1 116 ? 16.094 -0.14 -21.578 1 34.06 116 PRO B CA 1
ATOM 1883 C C . PRO B 1 116 ? 15.789 -1.312 -22.5 1 34.06 116 PRO B C 1
ATOM 1885 O O . PRO B 1 116 ? 16.438 -2.359 -22.422 1 34.06 116 PRO B O 1
ATOM 1888 N N . HIS B 1 117 ? 14.547 -1.633 -22.75 1 31.52 117 HIS B N 1
ATOM 1889 C CA . HIS B 1 117 ? 14.461 -2.352 -24.016 1 31.52 117 HIS B CA 1
ATOM 1890 C C . HIS B 1 117 ? 15.352 -1.711 -25.062 1 31.52 117 HIS B C 1
ATOM 1892 O O . HIS B 1 117 ? 15.195 -0.528 -25.391 1 31.52 117 HIS B O 1
ATOM 1898 N N . SER B 1 118 ? 16.578 -2.176 -25.109 1 29.88 118 SER B N 1
ATOM 1899 C CA . SER B 1 118 ? 17.375 -1.9 -26.297 1 29.88 118 SER B CA 1
ATOM 1900 C C . SER B 1 118 ? 16.547 -2.1 -27.578 1 29.88 118 SER B C 1
ATOM 1902 O O . SER B 1 118 ? 16.016 -3.184 -27.812 1 29.88 118 SER B O 1
ATOM 1904 N N . SER B 1 119 ? 15.789 -1.169 -28 1 29 119 SER B N 1
ATOM 1905 C CA . SER B 1 119 ? 15.492 -1.103 -29.422 1 29 119 SER B CA 1
ATOM 1906 C C . SER B 1 119 ? 16.703 -1.481 -30.266 1 29 119 SER B C 1
ATOM 1908 O O . SER B 1 119 ? 17.703 -0.767 -30.266 1 29 119 SER B O 1
ATOM 1910 N N . SER B 1 120 ? 17.203 -2.752 -30.281 1 27.19 120 SER B N 1
ATOM 1911 C CA . SER B 1 120 ? 18.109 -3.031 -31.375 1 27.19 120 SER B CA 1
ATOM 1912 C C . SER B 1 120 ? 17.594 -2.418 -32.688 1 27.19 120 SER B C 1
ATOM 1914 O O . SER B 1 120 ? 16.391 -2.451 -32.969 1 27.19 120 SER B O 1
ATOM 1916 N N . ARG B 1 121 ? 18.562 -1.712 -33.406 1 23.16 121 ARG B N 1
ATOM 1917 C CA . ARG B 1 121 ? 18.703 -1.396 -34.812 1 23.16 121 ARG B CA 1
ATOM 1918 C C . ARG B 1 121 ? 18.531 -2.645 -35.688 1 23.16 121 ARG B C 1
ATOM 1920 O O . ARG B 1 121 ? 18.969 -3.729 -35.312 1 23.16 121 ARG B O 1
#

Radius of gyration: 26.17 Å; Cα contacts (8 Å, |Δi|>4): 450; chains: 2; bounding box: 79×100×83 Å

InterPro domains:
  IPR003338 CDC48, N-terminal subdomain [PF02359] (26-107)
  IPR003338 CDC48, N-terminal subdomain [SM01073] (26-109)
  IPR009010 Aspartate decarboxylase-like domain superfamily [SSF50692] (23-106)

Nearest PDB structures (foldseek):
  7pux-assembly1_A  TM=9.189E-01  e=2.881E-15  Homo sapiens
  5kiy-assembly1_A  TM=9.067E-01  e=3.493E-15  Homo sapiens
  3qq8-assembly1_A  TM=8.725E-01  e=1.030E-15  Homo sapiens
  4rv0-assembly3_E  TM=9.487E-01  e=1.857E-14  Drosophila melanogaster
  5c1a-assembly2_K  TM=9.429E-01  e=7.553E-15  Homo sapiens

Secondary structure (DSSP, 8-state):
------------GGGGTT-----TTEEEEEE-SS--TTEEEE-HHHHHHTT--TT-EEEEE-STT-EEEEEEEE-TTSPTTEEEE-HHHHHHHT--TT-EEEEEE--TTTT----------/------------GGGTTT-----TTEEEEEE-SS--TTEEEE-HHHHHHTT--TT-EEEEE-STT-EEEEEEEE-TTSPTTEEEE-HHHHHHHT--TT-EEEEEE--TTTT----------

Foldseek 3Di:
DPPPPPPVPPVCPVCVVPPPPPDLQKAFEDAAPDQDQQEKEAAPVSCVVQVHDFQFWKWKAAPPRFIDIHTYHYDNPDDPPHMHHHDNNCVSRVHDGGGIMGMGGPPPPPVPPPPPPPPDD/DPPPPPPVPPVPPVCVVPPPPPDLQKAFEDAAPDQDQQEKEAAPVSCVVQVHDFQFWKWKAAPPRFIDIHTYHYDNPDDPPHMHHHDNNCVSRVHDGGGIMGMGGPPPPPVPPPPPPPPDD